Protein AF-A0A6H0XU04-F1 (afdb_monomer)

InterPro domains:
  IPR016939 Small ribosomal subunit protein mS23, fungi [PF13741] (50-106)
  IPR016939 Small ribosomal subunit protein mS23, fungi [PF13741] (108-186)
  IPR016939 Small ribosomal subunit protein mS23, fungi [PTHR37799] (1-185)

Sequence (196 aa):
MGRYNLSAQKVHAHATQLLQRNRLNAAPAWFNVVGNIPSSEVLTRQPMQKSGRSRRASKTFKPLQLQHKEDNLRWEFFNDHPWELARPRVVLENDGRDHEKWDWSHPLCRPRYTRDPQQQQESLAWEAKQATQASRPLNGESVIQRQQWLMQNTGMSQPAAYDKARKELYSARHAQEIELRVARERELHSTVASTA

Solvent-accessible surface area (backbone atoms only — not comparable to full-atom values): 12305 Å² total; per-residue (Å²): 134,85,80,85,81,58,63,83,76,39,45,62,63,52,49,52,53,33,46,76,66,64,75,38,95,66,85,59,92,59,50,67,57,47,69,76,53,67,80,78,93,78,90,75,83,66,71,60,90,63,102,59,94,71,92,51,76,82,58,36,70,46,85,80,84,86,79,60,81,62,55,59,50,48,52,55,52,45,68,78,36,58,68,64,72,73,51,89,76,86,79,81,70,89,84,79,58,62,79,81,62,62,74,55,89,58,73,82,28,82,67,78,90,58,93,49,70,69,58,44,52,53,39,52,52,49,50,57,52,45,66,75,33,75,80,71,66,93,50,71,66,50,32,48,50,31,18,50,41,34,35,72,76,72,65,40,54,71,68,61,21,42,52,51,29,48,52,26,47,51,54,38,50,52,50,53,52,51,50,53,50,51,50,53,54,51,50,55,53,52,52,56,65,73,75,110

pLDDT: mean 88.91, std 8.84, range [48.78, 97.5]

Structure (mmCIF, N/CA/C/O backbone):
data_AF-A0A6H0XU04-F1
#
_entry.id   AF-A0A6H0XU04-F1
#
loop_
_atom_site.group_PDB
_atom_site.id
_atom_site.type_symbol
_atom_site.label_atom_id
_atom_site.label_alt_id
_atom_site.label_comp_id
_atom_site.label_asym_id
_atom_site.label_entity_id
_atom_site.label_seq_id
_atom_site.pdbx_PDB_ins_code
_atom_site.Cartn_x
_atom_site.Cartn_y
_atom_site.Cartn_z
_atom_site.occupancy
_atom_site.B_iso_or_equiv
_atom_site.auth_seq_id
_atom_site.auth_comp_id
_atom_site.auth_asym_id
_atom_site.auth_atom_id
_atom_site.pdbx_PDB_model_num
ATOM 1 N N . MET A 1 1 ? -25.112 19.770 24.716 1.00 48.78 1 MET A N 1
ATOM 2 C CA . MET A 1 1 ? -24.136 18.680 24.942 1.00 48.78 1 MET A CA 1
ATOM 3 C C . MET A 1 1 ? -24.910 17.449 25.397 1.00 48.78 1 MET A C 1
ATOM 5 O O . MET A 1 1 ? -25.419 17.459 26.511 1.00 48.78 1 MET A O 1
ATOM 9 N N . GLY A 1 2 ? -25.111 16.454 24.527 1.00 70.19 2 GLY A N 1
ATOM 10 C CA . GLY A 1 2 ? -25.829 15.226 24.893 1.00 70.19 2 GLY A CA 1
ATOM 11 C C . GLY A 1 2 ? -25.077 14.458 25.983 1.00 70.19 2 GLY A C 1
ATOM 12 O O . GLY A 1 2 ? -23.850 14.391 25.954 1.00 70.19 2 GLY A O 1
ATOM 13 N N . ARG A 1 3 ? -25.796 13.920 26.971 1.00 82.06 3 ARG A N 1
ATOM 14 C CA . ARG A 1 3 ? -25.200 13.076 28.016 1.00 82.06 3 ARG A CA 1
ATOM 15 C C . ARG A 1 3 ? -24.795 11.737 27.392 1.00 82.06 3 ARG A C 1
ATOM 17 O O . ARG A 1 3 ? -25.609 11.121 26.709 1.00 82.06 3 ARG A O 1
ATOM 24 N N . TYR A 1 4 ? -23.565 11.282 27.627 1.00 83.38 4 TYR A N 1
ATOM 25 C CA . TYR A 1 4 ? -23.134 9.951 27.195 1.00 83.38 4 TYR A CA 1
ATOM 26 C C . TYR A 1 4 ? -23.899 8.876 27.979 1.00 83.38 4 TYR A C 1
ATOM 28 O O . TYR A 1 4 ? -23.920 8.898 29.211 1.00 83.38 4 TYR A O 1
ATOM 36 N N . ASN A 1 5 ? -24.532 7.936 27.276 1.00 87.81 5 ASN A N 1
ATOM 37 C CA . ASN A 1 5 ? -25.215 6.808 27.900 1.00 87.81 5 ASN A CA 1
ATOM 38 C C . ASN A 1 5 ? -24.236 5.632 28.065 1.00 87.81 5 ASN A C 1
ATOM 40 O O . ASN A 1 5 ? -23.855 5.003 27.084 1.00 87.81 5 ASN A O 1
ATOM 44 N N . LEU A 1 6 ? -23.846 5.335 29.310 1.00 87.25 6 LEU A N 1
ATOM 45 C CA . LEU A 1 6 ? -22.932 4.235 29.662 1.00 87.25 6 LEU A CA 1
ATOM 46 C C . LEU A 1 6 ? -23.662 2.978 30.168 1.00 87.25 6 LEU A C 1
ATOM 48 O O . LEU A 1 6 ? -23.022 2.067 30.692 1.00 87.25 6 LEU A O 1
ATOM 52 N N . SER A 1 7 ? -24.995 2.920 30.054 1.00 89.88 7 SER A N 1
ATOM 53 C CA . SER A 1 7 ? -25.791 1.778 30.534 1.00 89.88 7 SER A CA 1
ATOM 54 C C . SER A 1 7 ? -25.354 0.459 29.898 1.00 89.88 7 SER A C 1
ATOM 5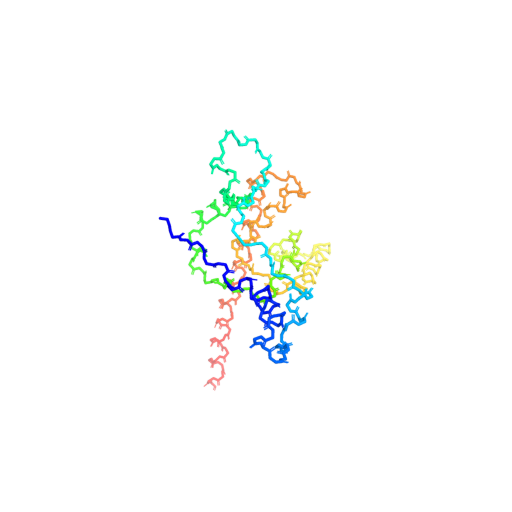6 O O . SER A 1 7 ? -25.196 -0.519 30.620 1.00 89.88 7 SER A O 1
ATOM 58 N N . ALA A 1 8 ? -25.054 0.459 28.595 1.00 89.75 8 ALA A N 1
ATOM 59 C CA . ALA A 1 8 ? -24.599 -0.720 27.857 1.00 89.75 8 ALA A CA 1
ATOM 60 C C . ALA A 1 8 ? -23.256 -1.285 28.363 1.00 89.75 8 ALA A C 1
ATOM 62 O O . ALA A 1 8 ? -23.064 -2.495 28.372 1.00 89.75 8 ALA A O 1
ATOM 63 N N . GLN A 1 9 ? -22.338 -0.438 28.839 1.00 89.75 9 GLN A N 1
ATOM 64 C CA . GLN A 1 9 ? -21.061 -0.894 29.410 1.00 89.75 9 GLN A CA 1
ATOM 65 C C . GLN A 1 9 ? -21.206 -1.363 30.857 1.00 89.75 9 GLN A C 1
ATOM 67 O O . GLN A 1 9 ? -20.510 -2.263 31.314 1.00 89.75 9 GLN A O 1
ATOM 72 N N . LYS A 1 10 ? -22.140 -0.761 31.596 1.00 91.56 10 LYS A N 1
ATOM 73 C CA . LYS A 1 10 ? -22.375 -1.050 33.014 1.00 91.56 10 LYS A CA 1
ATOM 74 C C . LYS A 1 10 ? -23.384 -2.180 33.237 1.00 91.56 10 LYS A C 1
ATOM 76 O O . LYS A 1 10 ? -23.867 -2.339 34.355 1.00 91.56 10 LYS A O 1
ATOM 81 N N . VAL A 1 11 ? -23.689 -2.976 32.211 1.00 93.50 11 VAL A N 1
ATOM 82 C CA . VAL A 1 11 ? -24.658 -4.083 32.273 1.00 93.50 11 VAL A CA 1
ATOM 83 C C . VAL A 1 11 ? -24.287 -5.099 33.354 1.00 93.50 11 VAL A C 1
ATOM 85 O O . VAL A 1 11 ? -25.152 -5.479 34.142 1.00 93.50 11 VAL A O 1
ATOM 88 N N . HIS A 1 12 ? -23.006 -5.469 33.461 1.00 94.81 12 HIS A N 1
ATOM 89 C CA . HIS A 1 12 ? -22.534 -6.357 34.526 1.00 94.81 12 HIS A CA 1
ATOM 90 C C . HIS A 1 12 ? -22.786 -5.747 35.909 1.00 94.81 12 HIS A C 1
ATOM 92 O O . HIS A 1 12 ? -23.469 -6.357 36.721 1.00 94.81 12 HIS A O 1
ATOM 98 N N . ALA A 1 13 ? -22.351 -4.503 36.140 1.00 94.00 13 ALA A N 1
ATOM 99 C CA . ALA A 1 13 ? -22.551 -3.809 37.414 1.00 94.00 13 ALA A CA 1
ATOM 100 C C . ALA A 1 13 ? -24.039 -3.665 37.789 1.00 94.00 13 ALA A C 1
ATOM 102 O O . ALA A 1 13 ? -24.412 -3.854 38.946 1.00 94.00 13 ALA A O 1
ATOM 103 N N . HIS A 1 14 ? -24.903 -3.363 36.816 1.00 95.50 14 HIS A N 1
ATOM 104 C CA . HIS A 1 14 ? -26.345 -3.268 37.028 1.00 95.50 14 HIS A CA 1
ATOM 105 C C . HIS A 1 14 ? -26.965 -4.634 37.361 1.00 95.50 14 HIS A C 1
ATOM 107 O O . HIS A 1 14 ? -27.765 -4.739 38.289 1.00 95.50 14 HIS A O 1
ATOM 113 N N . ALA A 1 15 ? -26.562 -5.702 36.664 1.00 95.00 15 ALA A N 1
ATOM 114 C CA . ALA A 1 15 ? -26.995 -7.062 36.976 1.00 95.00 15 ALA A CA 1
ATOM 115 C C . ALA A 1 15 ? -26.517 -7.512 38.364 1.00 95.00 15 ALA A C 1
ATOM 117 O O . ALA A 1 15 ? -27.303 -8.089 39.113 1.00 95.00 15 ALA A O 1
ATOM 118 N N . THR A 1 16 ? -25.282 -7.175 38.756 1.00 95.81 16 THR A N 1
ATOM 119 C CA . THR A 1 16 ? -24.766 -7.433 40.108 1.00 95.81 16 THR A CA 1
ATOM 120 C C . THR A 1 16 ? -25.651 -6.767 41.162 1.00 95.81 16 THR A C 1
ATOM 122 O O . THR A 1 16 ? -26.028 -7.409 42.138 1.00 95.81 16 THR A O 1
ATOM 125 N N . GLN A 1 17 ? -26.052 -5.508 40.948 1.00 96.75 17 GLN A N 1
ATOM 126 C CA . GLN A 1 17 ? -26.956 -4.795 41.860 1.00 96.75 17 GLN A CA 1
ATOM 127 C C . GLN A 1 17 ? -28.348 -5.438 41.944 1.00 96.75 17 GLN A C 1
ATOM 129 O O . GLN A 1 17 ? -28.942 -5.481 43.022 1.00 96.75 17 GLN A O 1
ATOM 134 N N . LEU A 1 18 ? -28.888 -5.924 40.823 1.00 96.50 18 LEU A N 1
ATOM 135 C CA . LEU A 1 18 ? -30.187 -6.599 40.803 1.00 96.50 18 LEU A CA 1
ATOM 136 C C . LEU A 1 18 ? -30.147 -7.949 41.531 1.00 96.50 18 LEU A C 1
ATOM 138 O O . LEU A 1 18 ? -31.090 -8.258 42.259 1.00 96.50 18 LEU A O 1
ATOM 142 N N . LEU A 1 19 ? -29.063 -8.714 41.381 1.00 95.50 19 LEU A N 1
ATOM 143 C CA . LEU A 1 19 ? -28.852 -9.973 42.101 1.00 95.50 19 LEU A CA 1
ATOM 144 C C . LEU A 1 19 ? -28.675 -9.733 43.605 1.00 95.50 19 LEU A C 1
ATOM 146 O O . LEU A 1 19 ? -29.346 -10.375 44.401 1.00 95.50 19 LEU A O 1
ATOM 150 N N . GLN A 1 20 ? -27.865 -8.745 44.004 1.00 96.06 20 GLN A N 1
ATOM 151 C CA . GLN A 1 20 ? -27.677 -8.376 45.418 1.00 96.06 20 GLN A CA 1
ATOM 152 C C . GLN A 1 20 ? -28.984 -7.968 46.112 1.00 96.06 20 GLN A C 1
ATOM 154 O O . GLN A 1 20 ? -29.168 -8.228 47.297 1.00 96.06 20 GLN A O 1
ATOM 159 N N . ARG A 1 21 ? -29.894 -7.312 45.382 1.00 96.88 21 ARG A N 1
ATOM 160 C CA . ARG A 1 21 ? -31.210 -6.893 45.891 1.00 96.88 21 ARG A CA 1
ATOM 161 C C . ARG A 1 21 ? -32.291 -7.961 45.734 1.00 96.88 21 ARG A C 1
ATOM 163 O O . ARG A 1 21 ? -33.461 -7.643 45.942 1.00 96.88 21 ARG A O 1
ATOM 170 N N . ASN A 1 22 ? -31.932 -9.176 45.315 1.00 93.88 22 ASN A N 1
ATOM 171 C CA . ASN A 1 22 ? -32.865 -10.264 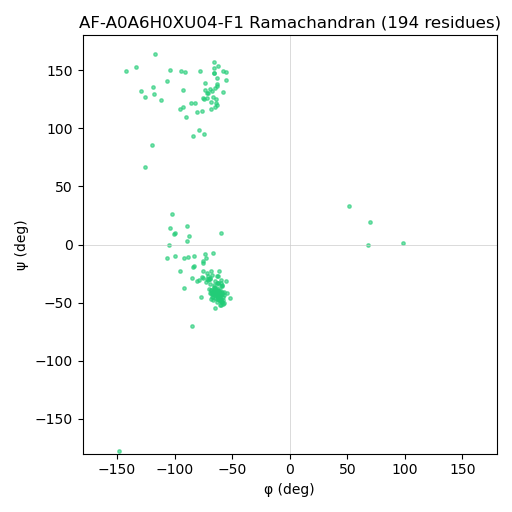45.020 1.00 93.88 22 ASN A CA 1
ATOM 172 C C . ASN A 1 22 ? -34.004 -9.843 44.061 1.00 93.88 22 ASN A C 1
ATOM 174 O O . ASN A 1 22 ? -35.136 -10.301 44.181 1.00 93.88 22 ASN A O 1
ATOM 178 N N . ARG A 1 23 ? -33.726 -8.933 43.111 1.00 95.81 23 ARG A N 1
ATOM 179 C CA . ARG A 1 23 ? -34.655 -8.548 42.025 1.00 95.81 23 ARG A CA 1
ATOM 180 C C . ARG A 1 23 ? -34.581 -9.511 40.839 1.00 95.81 23 ARG A C 1
ATOM 182 O O . ARG A 1 23 ? -35.493 -9.537 40.021 1.00 95.81 23 ARG A O 1
ATOM 189 N N . LEU A 1 24 ? -33.486 -10.264 40.746 1.00 93.06 24 LEU A N 1
ATOM 190 C CA . LEU A 1 24 ? -33.291 -11.370 39.815 1.00 93.06 24 LEU A CA 1
ATOM 191 C C . LEU A 1 24 ? -33.087 -12.652 40.625 1.00 93.06 24 LEU A C 1
ATOM 193 O O . LEU A 1 24 ? -32.247 -12.677 41.520 1.00 93.06 24 LEU A O 1
ATOM 197 N N . ASN A 1 25 ? -33.840 -13.704 40.292 1.00 91.44 25 ASN A N 1
ATOM 198 C CA . ASN A 1 25 ? -33.814 -14.980 41.020 1.00 91.44 25 ASN A CA 1
ATOM 199 C C . ASN A 1 25 ? -32.564 -15.819 40.711 1.00 91.44 25 ASN A C 1
ATOM 201 O O . ASN A 1 25 ? -32.127 -16.609 41.540 1.00 91.44 25 ASN A O 1
ATOM 205 N N . ALA A 1 26 ? -32.001 -15.664 39.512 1.00 93.56 26 ALA A N 1
ATOM 206 C CA . ALA A 1 26 ? -30.815 -16.377 39.060 1.00 93.56 26 ALA A CA 1
ATOM 207 C C . ALA A 1 26 ? -29.935 -15.454 38.214 1.00 93.56 26 ALA A C 1
ATOM 209 O O . ALA A 1 26 ? -30.433 -14.554 37.527 1.00 93.56 26 ALA A O 1
ATOM 210 N 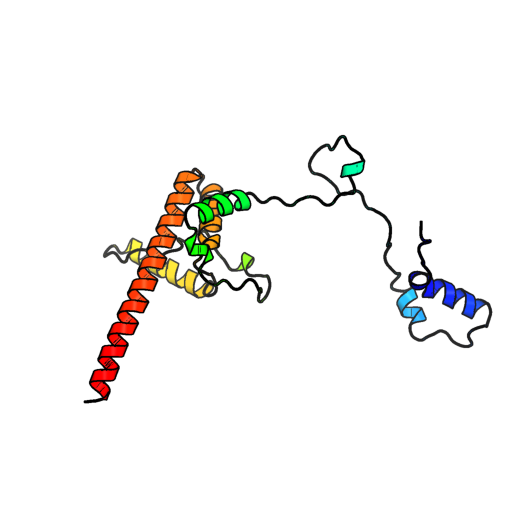N . ALA A 1 27 ? -28.623 -15.683 38.259 1.00 93.69 27 ALA A N 1
ATOM 211 C CA . ALA A 1 27 ? -27.682 -14.959 37.419 1.00 93.69 27 ALA A CA 1
ATOM 212 C C . ALA A 1 27 ? -27.929 -15.289 35.933 1.00 93.69 27 ALA A C 1
ATOM 214 O O . ALA A 1 27 ? -28.083 -16.463 35.586 1.00 93.69 27 ALA A O 1
ATOM 215 N N . PRO A 1 28 ? -27.957 -14.283 35.039 1.00 94.50 28 PRO A N 1
ATOM 216 C CA . PRO A 1 28 ? -28.030 -14.524 33.602 1.00 94.50 28 PRO A CA 1
ATOM 217 C C . PRO A 1 28 ? -26.855 -15.371 33.102 1.00 94.50 28 PRO A C 1
ATOM 219 O O . PRO A 1 28 ? -25.739 -15.240 33.603 1.00 94.50 28 PRO A O 1
ATOM 222 N N . ALA A 1 29 ? -27.071 -16.164 32.049 1.00 95.44 29 ALA A N 1
ATOM 223 C CA . ALA A 1 29 ? -26.043 -17.050 31.487 1.00 95.44 29 ALA A CA 1
ATOM 224 C C . ALA A 1 29 ? -24.737 -16.321 31.097 1.00 95.44 29 ALA A C 1
ATOM 226 O O . ALA A 1 29 ? -23.651 -16.881 31.216 1.00 95.44 29 ALA A O 1
ATOM 227 N N . TRP A 1 30 ? -24.826 -15.054 30.676 1.00 94.56 30 TRP A N 1
ATOM 228 C CA . TRP A 1 30 ? -23.674 -14.231 30.287 1.00 94.56 30 TRP A CA 1
ATOM 229 C C . TRP A 1 30 ? -22.952 -13.552 31.465 1.00 94.56 30 TRP A C 1
ATOM 231 O O . TRP A 1 30 ? -21.879 -12.985 31.263 1.00 94.56 30 TRP A O 1
ATOM 241 N N . PHE A 1 31 ? -23.505 -13.584 32.684 1.00 95.62 31 PHE A N 1
ATOM 242 C CA . PHE A 1 31 ? -23.014 -12.804 33.829 1.00 95.62 31 PHE A CA 1
ATOM 243 C C . PHE A 1 31 ? -21.544 -13.100 34.153 1.00 95.62 31 PHE A C 1
ATOM 245 O O . PHE A 1 31 ? -20.723 -12.186 34.190 1.00 95.62 31 PHE A O 1
ATOM 252 N N . ASN A 1 32 ? -21.197 -14.384 34.279 1.00 95.12 32 ASN A N 1
ATOM 253 C CA . ASN A 1 32 ? -19.830 -14.821 34.573 1.00 95.12 32 ASN A CA 1
ATOM 254 C C . ASN A 1 32 ? -18.854 -14.490 33.429 1.00 95.12 32 ASN A C 1
ATOM 256 O O . ASN A 1 32 ? -17.706 -14.138 33.678 1.00 95.12 32 ASN A O 1
ATOM 260 N N . VAL A 1 33 ? -19.308 -14.559 32.170 1.00 96.12 33 VAL A N 1
ATOM 261 C CA . VAL A 1 33 ? -18.475 -14.266 30.989 1.00 96.12 33 VAL A CA 1
ATOM 262 C C . VAL A 1 33 ? -18.079 -12.790 30.955 1.00 96.12 33 VAL A C 1
ATOM 264 O O . VAL A 1 33 ? -16.903 -12.477 30.795 1.00 96.12 33 VAL A O 1
ATOM 267 N N . VAL A 1 34 ? -19.041 -11.884 31.160 1.00 95.06 34 VAL A N 1
ATOM 268 C CA . VAL A 1 34 ? -18.782 -10.431 31.179 1.00 95.06 34 VAL A CA 1
ATOM 269 C C . VAL A 1 34 ? -17.991 -10.016 32.425 1.00 95.06 34 VAL A C 1
ATOM 271 O O . VAL A 1 34 ? -17.210 -9.071 32.366 1.00 95.06 34 VAL A O 1
ATOM 274 N N . GLY A 1 35 ? -18.148 -10.731 33.543 1.00 93.00 35 GLY A N 1
ATOM 275 C CA . GLY A 1 35 ? -17.309 -10.538 34.728 1.00 93.00 35 GLY A CA 1
ATOM 276 C C . GLY A 1 35 ? -15.839 -10.901 34.485 1.00 93.00 35 GLY A C 1
ATOM 277 O O . GLY A 1 35 ? -14.950 -10.193 34.952 1.00 93.00 35 GLY A O 1
ATOM 278 N N . ASN A 1 36 ? -15.584 -11.960 33.710 1.00 96.06 36 ASN A N 1
ATOM 279 C CA . ASN A 1 36 ? -14.232 -12.416 33.372 1.00 96.06 36 ASN A CA 1
ATOM 280 C C . ASN A 1 36 ? -13.571 -11.588 32.257 1.00 96.06 36 ASN A C 1
ATOM 282 O O . ASN A 1 36 ? -12.349 -11.461 32.232 1.00 96.06 36 ASN A O 1
ATOM 286 N N . ILE A 1 37 ? -14.362 -11.034 31.332 1.00 94.81 37 ILE A N 1
ATOM 287 C CA . ILE A 1 37 ? -13.888 -10.215 30.209 1.00 94.81 37 ILE A CA 1
ATOM 288 C C . ILE A 1 37 ? -14.528 -8.823 30.327 1.00 94.81 37 ILE A C 1
ATOM 290 O O . ILE A 1 37 ? -15.584 -8.576 29.733 1.00 94.81 37 ILE A O 1
ATOM 294 N N . PRO A 1 38 ? -13.930 -7.901 31.106 1.00 90.25 38 PRO A N 1
ATOM 295 C CA . PRO A 1 38 ? -14.488 -6.568 31.277 1.00 90.25 38 PRO A CA 1
ATOM 296 C C . PRO A 1 38 ? -14.459 -5.784 29.957 1.00 90.25 38 PRO A C 1
ATOM 298 O O . PRO A 1 38 ? -13.551 -5.932 29.138 1.00 90.25 38 PRO A O 1
ATOM 301 N N . SER A 1 39 ? -15.445 -4.907 29.754 1.00 87.81 39 SER A N 1
ATOM 302 C CA . SER A 1 39 ? -15.481 -4.017 28.588 1.00 87.81 39 SER A CA 1
ATOM 303 C C . SER A 1 39 ? -14.288 -3.054 28.581 1.00 87.81 39 SER A C 1
ATOM 305 O O . SER A 1 39 ? -13.921 -2.527 29.632 1.00 87.81 39 SER A O 1
ATOM 307 N N . SER A 1 40 ? -13.744 -2.748 27.402 1.00 88.81 40 SER A N 1
ATOM 308 C CA . SER A 1 40 ? -12.672 -1.758 27.243 1.00 88.81 40 SER A CA 1
ATOM 309 C C . SER A 1 40 ? -13.125 -0.333 27.585 1.00 88.81 40 SER A C 1
ATOM 311 O O . SER A 1 40 ? -14.306 0.009 27.475 1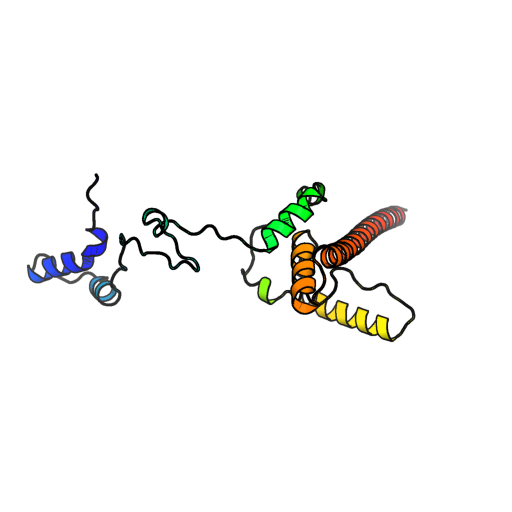.00 88.81 40 SER A O 1
ATOM 313 N N . GLU A 1 41 ? -12.171 0.533 27.933 1.00 84.31 41 GLU A N 1
ATOM 314 C CA . GLU A 1 41 ? -12.422 1.965 28.096 1.00 84.31 41 GLU A CA 1
ATOM 315 C C . GLU A 1 41 ? -12.826 2.581 26.745 1.00 84.31 41 GLU A C 1
ATOM 317 O O . GLU A 1 41 ? -12.104 2.497 25.754 1.00 84.31 41 GLU A O 1
ATOM 322 N N . VAL A 1 42 ? -14.010 3.188 26.691 1.00 76.94 42 VAL A N 1
ATOM 323 C CA . VAL A 1 42 ? -14.519 3.915 25.522 1.00 76.94 42 VAL A CA 1
ATOM 324 C C . VAL A 1 42 ? -14.724 5.345 26.001 1.00 76.94 42 VAL A C 1
ATOM 326 O O . VAL A 1 42 ? -15.274 5.531 27.081 1.00 76.94 42 VAL A O 1
ATOM 329 N N . LEU A 1 43 ? -14.314 6.341 25.209 1.00 81.12 43 LEU A N 1
ATOM 330 C CA . LEU A 1 43 ? -14.437 7.798 25.448 1.00 81.12 43 LEU A CA 1
ATOM 331 C C . LEU A 1 43 ? -13.209 8.530 26.016 1.00 81.12 43 LEU A C 1
ATOM 333 O O . LEU A 1 43 ? -13.260 9.756 26.142 1.00 81.12 43 LEU A O 1
ATOM 337 N N . THR A 1 44 ? -12.082 7.863 26.259 1.00 84.88 44 THR A N 1
ATOM 338 C CA . THR A 1 44 ? -10.816 8.572 26.492 1.00 84.88 44 THR A CA 1
ATOM 339 C C . THR A 1 44 ? -10.130 8.887 25.167 1.00 84.88 44 THR A C 1
ATOM 341 O O . THR A 1 44 ? -9.839 8.015 24.349 1.00 84.88 44 THR A O 1
ATOM 344 N N . ARG A 1 45 ? -9.875 10.175 24.913 1.00 84.44 45 ARG A N 1
ATOM 345 C CA . ARG A 1 45 ? -9.037 10.592 23.783 1.00 84.44 45 ARG A CA 1
ATOM 346 C C . ARG A 1 45 ? -7.587 10.388 24.187 1.00 84.44 45 ARG A C 1
ATOM 348 O O . ARG A 1 45 ? -7.027 11.224 24.888 1.00 84.44 45 ARG A O 1
ATOM 355 N N . GLN A 1 46 ? -6.997 9.282 23.759 1.00 83.94 46 GLN A N 1
ATOM 356 C CA . GLN A 1 46 ? -5.591 9.016 24.030 1.00 83.94 46 GLN A CA 1
ATOM 357 C C . GLN A 1 46 ? -4.710 9.990 23.224 1.00 83.94 46 GLN A C 1
ATOM 359 O O . GLN A 1 46 ? -4.978 10.223 22.039 1.00 83.94 46 GLN A O 1
ATOM 364 N N . PRO A 1 47 ? -3.684 10.608 23.835 1.00 81.62 47 PRO A N 1
ATOM 365 C CA . PRO A 1 47 ? -2.743 11.443 23.103 1.00 81.62 47 PRO A CA 1
ATOM 366 C C . PRO A 1 47 ? -1.897 10.557 22.179 1.00 81.62 47 PRO A C 1
ATOM 368 O O . PRO A 1 47 ? -1.221 9.642 22.641 1.00 81.62 47 PRO A O 1
ATOM 371 N N . MET A 1 48 ? -1.907 10.820 20.869 1.00 75.06 48 MET A N 1
ATOM 372 C CA . MET A 1 48 ? -1.048 10.068 19.950 1.00 75.06 48 MET A CA 1
ATOM 373 C C . MET A 1 48 ? 0.412 10.479 20.145 1.00 75.06 48 MET A C 1
ATOM 375 O O . MET A 1 48 ? 0.740 11.671 20.111 1.00 75.06 48 MET A O 1
ATOM 379 N N . GLN A 1 49 ? 1.297 9.492 20.303 1.00 70.31 49 GLN A N 1
ATOM 380 C CA . GLN A 1 49 ? 2.735 9.729 20.280 1.00 70.31 49 GLN A CA 1
ATOM 381 C C . GLN A 1 49 ? 3.136 10.229 18.889 1.00 70.31 49 GLN A C 1
ATOM 383 O O . GLN A 1 49 ? 2.826 9.617 17.869 1.00 70.31 49 GLN A O 1
ATOM 388 N N . LYS A 1 50 ? 3.800 11.384 18.846 1.00 68.44 50 LYS A N 1
ATOM 389 C CA . LYS A 1 50 ? 4.367 11.951 17.621 1.00 68.44 50 LYS A CA 1
ATOM 390 C C . LYS A 1 50 ? 5.873 11.796 17.678 1.00 68.44 50 LYS A C 1
ATOM 392 O O . LYS A 1 50 ? 6.468 12.085 18.710 1.00 68.44 50 LYS A O 1
ATOM 397 N N . SER A 1 51 ? 6.490 11.477 16.546 1.00 67.75 51 SER A N 1
ATOM 398 C CA . SER A 1 51 ? 7.948 11.528 16.387 1.00 67.75 51 SER A CA 1
ATOM 399 C C . SER A 1 51 ? 8.519 12.958 16.452 1.00 67.75 51 SER A C 1
ATOM 401 O O . SER A 1 51 ? 9.731 13.130 16.493 1.00 67.75 51 SER A O 1
ATOM 403 N N . GLY A 1 52 ? 7.669 13.997 16.490 1.00 67.50 52 GLY A N 1
ATOM 404 C CA . GLY A 1 52 ? 8.075 15.405 16.512 1.00 67.50 52 GLY A CA 1
ATOM 405 C C . GLY A 1 52 ? 7.341 16.263 17.550 1.00 67.50 52 GLY A C 1
ATOM 406 O O . GLY A 1 52 ? 6.190 16.015 17.919 1.00 67.50 52 GLY A O 1
ATOM 407 N N . ARG A 1 53 ? 8.008 17.333 18.002 1.00 61.84 53 ARG A N 1
ATOM 408 C CA . ARG A 1 53 ? 7.529 18.246 19.055 1.00 61.84 53 ARG A CA 1
ATOM 409 C C . ARG A 1 53 ? 6.417 19.169 18.523 1.00 61.84 53 ARG A C 1
ATOM 411 O O . ARG A 1 53 ? 6.675 20.219 17.940 1.00 61.84 53 ARG A O 1
ATOM 418 N N . SER A 1 54 ? 5.153 18.792 18.721 1.00 65.00 54 SER A N 1
ATOM 419 C CA . SER A 1 54 ?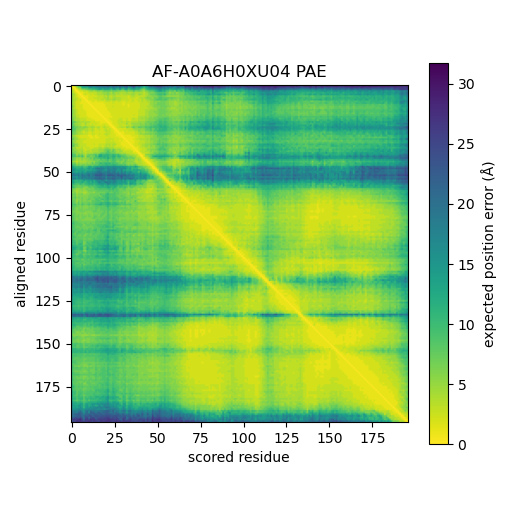 3.998 19.643 18.389 1.00 65.00 54 SER A CA 1
ATOM 420 C C . SER A 1 54 ? 3.762 20.682 19.488 1.00 65.00 54 SER A C 1
ATOM 422 O O . SER A 1 54 ? 3.345 20.332 20.584 1.00 65.00 54 SER A O 1
ATOM 424 N N . ARG A 1 55 ? 3.952 21.973 19.187 1.00 69.25 55 ARG A N 1
ATOM 425 C CA . ARG A 1 55 ? 3.717 23.073 20.148 1.00 69.25 55 ARG A CA 1
ATOM 426 C C . ARG A 1 55 ? 2.233 23.381 20.425 1.00 69.25 55 ARG A C 1
ATOM 428 O O . ARG A 1 55 ? 1.942 24.190 21.294 1.00 69.25 55 ARG A O 1
ATOM 435 N N . ARG A 1 56 ? 1.282 22.782 19.690 1.00 76.12 56 ARG A N 1
ATOM 436 C CA . ARG A 1 56 ? -0.168 23.034 19.849 1.00 76.12 56 ARG A CA 1
ATOM 437 C C . ARG A 1 56 ? -0.898 21.813 20.410 1.00 76.12 56 ARG A C 1
ATOM 439 O O . ARG A 1 56 ? -0.886 20.761 19.769 1.00 76.12 56 ARG A O 1
ATOM 446 N N . ALA A 1 57 ? -1.604 21.998 21.529 1.00 75.19 57 ALA A N 1
ATOM 447 C CA . ALA A 1 57 ? -2.383 20.958 22.212 1.00 75.19 57 ALA A CA 1
ATOM 448 C C . ALA A 1 57 ? -3.539 20.398 21.361 1.00 75.19 57 ALA A C 1
ATOM 450 O O . ALA A 1 57 ? -3.818 19.202 21.397 1.00 75.19 57 ALA A O 1
ATOM 451 N N . SER A 1 58 ? -4.156 21.227 20.510 1.00 79.81 58 SER A N 1
ATOM 452 C CA . SER A 1 58 ? -5.237 20.797 19.607 1.00 79.81 58 SER A CA 1
ATOM 453 C C . SER A 1 58 ? -4.807 19.726 18.602 1.00 79.81 58 SER A C 1
ATOM 455 O O . SER A 1 58 ? -5.635 18.968 18.105 1.00 79.81 58 SER A O 1
ATOM 457 N N . LYS A 1 59 ? -3.505 19.629 18.308 1.00 79.31 59 LYS A N 1
ATOM 458 C CA . LYS A 1 59 ? -2.971 18.625 17.389 1.00 79.31 59 LYS A CA 1
ATOM 459 C C . LYS A 1 59 ? -2.615 17.310 18.089 1.00 79.31 59 LYS A C 1
ATOM 461 O O . LYS A 1 59 ? -2.327 16.359 17.374 1.00 79.31 59 LYS A O 1
ATOM 466 N N . THR A 1 60 ? -2.590 17.232 19.421 1.00 83.94 60 THR A N 1
ATOM 467 C CA . THR A 1 60 ? -2.187 16.020 20.169 1.00 83.94 60 THR A CA 1
ATOM 468 C C . THR A 1 60 ? -3.206 14.886 20.037 1.00 83.94 60 THR A C 1
ATOM 470 O O . THR A 1 60 ? -2.828 13.724 19.954 1.00 83.94 60 THR A O 1
ATOM 473 N N . PHE A 1 61 ? -4.490 15.233 19.940 1.00 84.44 61 PHE A N 1
ATOM 474 C CA . PHE A 1 61 ? -5.601 14.281 19.814 1.00 84.44 61 PHE A CA 1
ATOM 475 C C . PHE A 1 61 ? -6.112 14.123 18.373 1.00 84.44 61 PHE A C 1
ATOM 477 O O . PHE A 1 61 ? -7.171 13.538 18.157 1.00 84.44 61 PHE A O 1
ATOM 484 N N . LYS A 1 62 ? -5.412 14.697 17.383 1.00 85.88 62 LYS A N 1
ATOM 485 C CA . LYS A 1 62 ? -5.768 14.572 15.962 1.00 85.88 62 LYS A CA 1
ATOM 486 C C . LYS A 1 62 ? -5.013 13.375 15.362 1.00 85.88 62 LYS A C 1
ATOM 488 O O . LYS A 1 62 ? -3.796 13.329 15.562 1.00 85.88 62 LYS A O 1
ATOM 493 N N . PRO A 1 63 ? -5.674 12.479 14.599 1.00 85.94 63 PRO A N 1
ATOM 494 C CA . PRO A 1 63 ? -4.988 11.397 13.898 1.00 85.94 63 PRO A CA 1
ATOM 495 C C . PRO A 1 63 ? -3.885 11.937 12.983 1.00 85.94 63 PRO A C 1
ATOM 497 O O . PRO A 1 63 ? -4.037 13.002 12.370 1.00 85.94 63 PRO A O 1
ATOM 500 N N . LEU A 1 64 ? -2.757 11.224 12.924 1.00 84.25 64 LEU A N 1
ATOM 501 C CA . LEU A 1 64 ? -1.643 11.582 12.050 1.00 84.25 64 LEU A CA 1
ATOM 502 C C . LEU A 1 64 ? -2.004 11.265 10.598 1.00 84.25 64 LEU A C 1
ATOM 504 O O . LEU A 1 64 ? -2.584 10.226 10.303 1.00 84.25 64 LEU A O 1
ATOM 508 N N . GLN A 1 65 ? -1.630 12.169 9.696 1.00 87.88 65 GLN A N 1
ATOM 509 C CA . GLN A 1 65 ? -1.636 11.879 8.268 1.00 87.88 65 GLN A CA 1
ATOM 510 C C . GLN A 1 65 ? -0.412 11.010 7.977 1.00 87.88 65 GLN A C 1
ATOM 512 O O . GLN A 1 65 ? 0.715 11.460 8.191 1.00 87.88 65 GLN A O 1
ATOM 517 N N . LEU A 1 66 ? -0.642 9.764 7.565 1.00 89.62 66 LEU A N 1
ATOM 518 C CA . LEU A 1 66 ? 0.418 8.861 7.127 1.00 89.62 66 LEU A CA 1
ATOM 519 C C . LEU A 1 66 ? 0.915 9.341 5.761 1.00 89.62 66 LEU A C 1
ATOM 521 O O . LEU A 1 66 ? 0.111 9.566 4.861 1.00 89.62 66 LEU A O 1
ATOM 525 N N . GLN A 1 67 ? 2.222 9.554 5.649 1.00 92.12 67 GLN A N 1
ATOM 526 C CA . GLN A 1 67 ? 2.893 9.919 4.406 1.00 92.12 67 GLN A CA 1
ATOM 527 C C . GLN A 1 67 ? 4.010 8.917 4.169 1.00 92.12 67 GLN A C 1
ATOM 529 O O . GLN A 1 67 ? 4.845 8.694 5.052 1.00 92.12 67 GLN A O 1
ATOM 534 N N . HIS A 1 68 ? 4.013 8.329 2.984 1.00 93.56 68 HIS A N 1
ATOM 535 C CA . HIS A 1 68 ? 5.005 7.359 2.560 1.00 93.56 68 HIS A CA 1
ATOM 536 C C . HIS A 1 68 ? 5.982 8.018 1.582 1.00 93.56 68 HIS A C 1
ATOM 538 O O . HIS A 1 68 ? 5.637 8.961 0.869 1.00 93.56 68 HIS A O 1
ATOM 544 N N . LYS A 1 69 ? 7.235 7.551 1.550 1.00 91.69 69 LYS A N 1
ATOM 545 C CA . LYS A 1 69 ? 8.238 8.082 0.602 1.00 91.69 69 LYS A CA 1
ATOM 546 C C . LYS A 1 69 ? 7.837 7.764 -0.843 1.00 91.69 69 LYS A C 1
ATOM 548 O O . LYS A 1 69 ? 8.099 8.532 -1.761 1.00 91.69 69 LYS A O 1
ATOM 553 N N . GLU A 1 70 ? 7.158 6.640 -0.995 1.00 95.62 70 GLU A N 1
ATOM 554 C CA . GLU A 1 70 ? 6.579 6.069 -2.195 1.00 95.62 70 GLU A CA 1
ATOM 555 C C . GLU A 1 70 ? 5.484 6.954 -2.796 1.00 95.62 70 GLU A C 1
ATOM 557 O O . GLU A 1 70 ? 5.289 6.922 -4.006 1.00 95.62 70 GLU A O 1
ATOM 562 N N . ASP A 1 71 ? 4.792 7.770 -1.991 1.00 96.38 71 ASP A N 1
ATOM 563 C CA . ASP A 1 71 ? 3.683 8.603 -2.473 1.00 96.38 71 ASP A CA 1
ATOM 564 C C . ASP A 1 71 ? 4.160 9.669 -3.466 1.00 96.38 71 ASP A C 1
ATOM 566 O O . ASP A 1 71 ? 3.505 9.910 -4.480 1.00 96.38 71 ASP A O 1
ATOM 570 N N . ASN A 1 72 ? 5.343 10.246 -3.232 1.00 95.62 72 ASN A N 1
ATOM 571 C CA . ASN A 1 72 ? 5.957 11.177 -4.179 1.00 95.62 72 ASN A CA 1
ATOM 572 C C . ASN A 1 72 ? 6.359 10.462 -5.479 1.00 95.62 72 ASN A C 1
ATOM 574 O O . ASN A 1 72 ? 6.108 10.978 -6.563 1.00 95.62 72 ASN A O 1
ATOM 578 N N . LEU A 1 73 ? 6.916 9.249 -5.377 1.00 95.88 73 LEU A N 1
ATOM 579 C CA . LEU A 1 73 ? 7.308 8.449 -6.544 1.00 95.88 73 LEU A CA 1
ATOM 580 C C . LEU A 1 73 ? 6.091 8.027 -7.379 1.00 95.88 73 LEU A C 1
ATOM 582 O O . LEU A 1 73 ? 6.146 8.038 -8.607 1.00 95.88 73 LEU A O 1
ATOM 586 N N . ARG A 1 74 ? 4.968 7.701 -6.724 1.00 96.38 74 ARG A N 1
ATOM 587 C CA . ARG A 1 74 ? 3.680 7.454 -7.389 1.00 96.38 74 ARG A CA 1
ATOM 588 C C . ARG A 1 74 ? 3.226 8.668 -8.172 1.00 96.38 74 ARG A C 1
ATOM 590 O O . ARG A 1 74 ? 2.849 8.530 -9.332 1.00 96.38 74 ARG A O 1
ATOM 597 N N . TRP A 1 75 ? 3.255 9.837 -7.536 1.00 95.75 75 TRP A N 1
ATOM 598 C CA . TRP A 1 75 ? 2.828 11.078 -8.168 1.00 95.75 75 TRP A CA 1
ATOM 599 C C . TRP A 1 75 ? 3.658 11.377 -9.421 1.00 95.75 75 TRP A C 1
ATOM 601 O O . TRP A 1 75 ? 3.086 11.596 -10.485 1.00 95.75 75 TRP A O 1
ATOM 611 N N . GLU A 1 76 ? 4.987 11.292 -9.326 1.00 95.75 76 GLU A N 1
ATOM 612 C CA . GLU A 1 76 ? 5.891 11.457 -10.472 1.00 95.75 76 GLU A CA 1
ATOM 613 C C . GLU A 1 76 ? 5.583 10.443 -11.590 1.00 95.75 76 GLU A C 1
ATOM 615 O O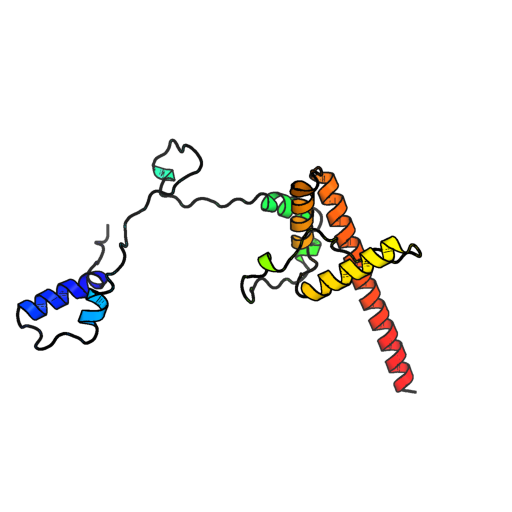 . GLU A 1 76 ? 5.340 10.833 -12.732 1.00 95.75 76 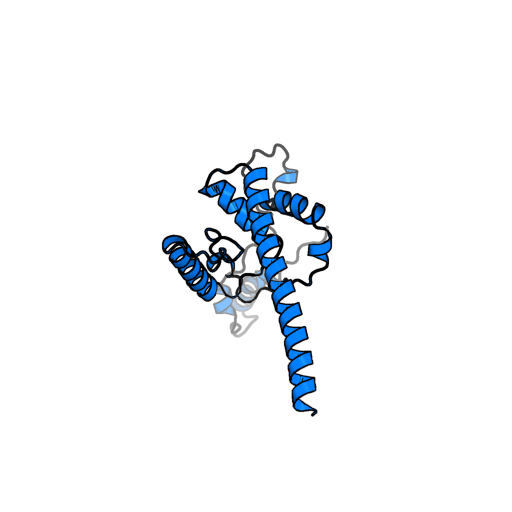GLU A O 1
ATOM 620 N N . PHE A 1 77 ? 5.500 9.148 -11.262 1.00 96.62 77 PHE A N 1
ATOM 621 C CA . PHE A 1 77 ? 5.289 8.094 -12.258 1.00 96.62 77 PHE A CA 1
ATOM 622 C C . PHE A 1 77 ? 3.954 8.226 -13.005 1.00 96.62 77 PHE A C 1
ATOM 624 O O . PHE A 1 77 ? 3.927 8.111 -14.232 1.00 96.62 77 PHE A O 1
ATOM 631 N N . PHE A 1 78 ? 2.843 8.447 -12.295 1.00 96.44 78 PHE A N 1
ATOM 632 C CA . PHE A 1 78 ? 1.515 8.500 -12.919 1.00 96.44 78 PHE A CA 1
ATOM 633 C C . PHE A 1 78 ? 1.257 9.804 -13.681 1.00 96.44 78 PHE A C 1
ATOM 635 O O . PHE A 1 78 ? 0.453 9.797 -14.612 1.00 96.44 78 PHE A O 1
ATOM 642 N N . ASN A 1 79 ? 1.961 10.891 -13.351 1.00 96.69 79 ASN A N 1
ATOM 643 C CA . ASN A 1 79 ? 1.936 12.111 -14.158 1.00 96.69 79 ASN A CA 1
ATOM 644 C C . ASN A 1 79 ? 2.645 11.921 -15.501 1.00 96.69 79 ASN A C 1
ATOM 646 O O . ASN A 1 79 ? 2.130 12.359 -16.528 1.00 96.69 79 ASN A O 1
ATOM 650 N N . ASP A 1 80 ? 3.787 11.230 -15.503 1.00 96.88 80 ASP A N 1
ATOM 651 C CA . ASP A 1 80 ? 4.509 10.893 -16.734 1.00 96.88 80 ASP A CA 1
ATOM 652 C C . ASP A 1 80 ? 3.741 9.862 -17.588 1.00 96.88 80 ASP A C 1
ATOM 654 O O . ASP A 1 80 ? 3.853 9.854 -18.816 1.00 96.88 80 ASP A O 1
ATOM 658 N N . HIS A 1 81 ? 2.953 8.987 -16.948 1.00 96.12 81 HIS A N 1
ATOM 659 C CA . HIS A 1 81 ? 2.250 7.863 -17.582 1.00 96.12 81 HIS A CA 1
ATOM 660 C C . HIS A 1 81 ? 0.742 7.876 -17.293 1.00 96.12 81 HIS A C 1
ATOM 662 O O . HIS A 1 81 ? 0.221 6.940 -16.672 1.00 96.12 81 HIS A O 1
ATOM 668 N N . PRO A 1 82 ? -0.007 8.873 -17.795 1.00 96.38 82 PRO A N 1
ATOM 669 C CA . PRO A 1 82 ? -1.435 8.990 -17.503 1.00 96.38 82 PRO A CA 1
ATOM 670 C C . PRO A 1 82 ? -2.232 7.760 -17.966 1.00 96.38 82 PRO A C 1
ATOM 672 O O . PRO A 1 82 ? -3.202 7.364 -17.325 1.00 96.38 82 PRO A O 1
ATOM 675 N N . TRP A 1 83 ? -1.797 7.092 -19.040 1.00 94.44 83 TRP A N 1
ATOM 676 C CA . TRP A 1 83 ? -2.468 5.905 -19.578 1.00 94.44 83 TRP A CA 1
ATOM 677 C C . TRP A 1 83 ? -2.259 4.624 -18.761 1.00 94.44 83 TRP A C 1
ATOM 679 O O . TRP A 1 83 ? -3.021 3.675 -18.937 1.00 94.44 83 TRP A O 1
ATOM 689 N N . GLU A 1 84 ? -1.304 4.574 -17.823 1.00 93.56 84 GLU A N 1
ATOM 690 C CA . GLU A 1 84 ? -1.241 3.445 -16.881 1.00 93.56 84 GLU A CA 1
ATOM 691 C C . GLU A 1 84 ? -2.438 3.458 -15.913 1.00 93.56 84 GLU A C 1
ATOM 693 O O . GLU A 1 84 ? -2.832 2.393 -15.443 1.00 93.56 84 GLU A O 1
ATOM 698 N N . LEU A 1 85 ? -3.083 4.615 -15.686 1.00 93.56 85 LEU A N 1
ATOM 699 C CA . LEU A 1 85 ? -4.333 4.711 -14.915 1.00 93.56 85 LEU A CA 1
ATOM 700 C C . LEU A 1 85 ? -5.544 4.143 -15.667 1.00 93.56 85 LEU A C 1
ATOM 702 O O . LEU A 1 85 ? -6.514 3.728 -15.038 1.00 93.56 85 LEU A O 1
ATOM 706 N N . ALA A 1 86 ? -5.496 4.104 -17.002 1.00 95.06 86 ALA A N 1
ATOM 707 C CA . ALA A 1 86 ? -6.560 3.510 -17.810 1.00 95.06 86 ALA A CA 1
ATOM 708 C C . ALA A 1 86 ? -6.538 1.971 -17.767 1.00 95.06 86 ALA A C 1
ATOM 710 O O . ALA A 1 86 ? -7.518 1.327 -18.144 1.00 95.06 86 ALA A O 1
ATOM 711 N N . ARG A 1 87 ? -5.433 1.361 -17.311 1.00 91.62 87 ARG A N 1
ATOM 712 C CA . ARG A 1 87 ? -5.335 -0.094 -17.170 1.00 91.62 87 ARG A CA 1
ATOM 713 C C . ARG A 1 87 ? -6.124 -0.551 -15.934 1.00 91.62 87 ARG A C 1
ATOM 715 O O . ARG A 1 87 ? -5.854 -0.062 -14.836 1.00 91.62 87 ARG A O 1
ATOM 722 N N . PRO A 1 88 ? -7.057 -1.511 -16.068 1.00 94.50 88 PRO A N 1
ATOM 723 C CA . PRO A 1 88 ? -7.854 -1.970 -14.939 1.00 94.50 88 PRO A CA 1
ATOM 724 C C . PRO A 1 88 ? -6.965 -2.614 -13.868 1.00 94.50 88 PRO A C 1
ATOM 726 O O . PRO A 1 88 ? -6.075 -3.412 -14.172 1.00 94.50 88 PRO A O 1
ATOM 729 N N . ARG A 1 89 ? -7.224 -2.275 -12.601 1.00 90.00 89 ARG A N 1
ATOM 730 C CA . ARG A 1 89 ? -6.497 -2.788 -11.436 1.00 90.00 89 ARG A CA 1
ATOM 731 C C . ARG A 1 89 ? -7.472 -3.317 -10.389 1.00 90.00 89 ARG A C 1
ATOM 733 O O . ARG A 1 89 ? -8.403 -2.620 -9.996 1.00 90.00 89 ARG A O 1
ATOM 740 N N . VAL A 1 90 ? -7.196 -4.516 -9.882 1.00 90.31 90 VAL A N 1
ATOM 741 C CA . VAL A 1 90 ? -7.891 -5.080 -8.719 1.00 90.31 90 VAL A CA 1
ATOM 742 C C . VAL A 1 90 ? -7.253 -4.520 -7.448 1.00 90.31 90 VAL A C 1
ATOM 744 O O . VAL A 1 90 ? -6.045 -4.638 -7.251 1.00 90.31 90 VAL A O 1
ATOM 747 N N . VAL A 1 91 ? -8.059 -3.854 -6.620 1.00 89.75 91 VAL A N 1
ATOM 748 C CA . VAL A 1 91 ? -7.638 -3.304 -5.314 1.00 89.75 91 VAL A CA 1
ATOM 749 C C . VAL A 1 91 ? -7.960 -4.268 -4.174 1.00 89.75 91 VAL A C 1
ATOM 751 O O . VAL A 1 91 ? -7.329 -4.202 -3.127 1.00 89.75 91 VAL A O 1
ATOM 754 N N . LEU A 1 92 ? -8.924 -5.168 -4.380 1.00 93.06 92 LEU A N 1
ATOM 755 C CA . LEU A 1 92 ? -9.279 -6.183 -3.400 1.00 93.06 92 LEU A CA 1
ATOM 756 C C . LEU A 1 92 ? -8.088 -7.121 -3.174 1.00 93.06 92 LEU A C 1
ATOM 758 O O . LEU A 1 92 ? -7.611 -7.760 -4.111 1.00 93.06 92 LEU A O 1
ATOM 762 N N . GLU A 1 93 ? -7.614 -7.175 -1.936 1.00 89.56 93 GLU A N 1
ATOM 763 C CA . GLU A 1 93 ? -6.551 -8.083 -1.518 1.00 89.56 93 GLU A CA 1
ATOM 764 C C . GLU A 1 93 ? -7.104 -9.499 -1.314 1.00 89.56 93 GLU A C 1
ATOM 766 O O . GLU A 1 93 ? -8.258 -9.669 -0.920 1.00 89.56 93 GLU A O 1
ATOM 771 N N . ASN A 1 94 ? -6.266 -10.511 -1.552 1.00 88.12 94 ASN A N 1
ATOM 772 C CA . ASN A 1 94 ? -6.622 -11.907 -1.285 1.00 88.12 94 ASN A CA 1
ATOM 773 C C . ASN A 1 94 ? -6.350 -12.267 0.188 1.00 88.12 94 ASN A C 1
ATOM 775 O O . ASN A 1 94 ? -7.279 -12.422 0.973 1.00 88.12 94 ASN A O 1
ATOM 779 N N . ASP A 1 95 ? -5.066 -12.352 0.569 1.00 91.44 95 ASP A N 1
ATOM 780 C CA . ASP A 1 95 ? -4.621 -12.753 1.918 1.00 91.44 95 ASP A CA 1
ATOM 781 C C . ASP A 1 95 ? -4.075 -11.584 2.763 1.00 91.44 95 ASP A C 1
ATOM 783 O O . ASP A 1 95 ? -3.731 -11.779 3.928 1.00 91.44 95 ASP A O 1
ATOM 787 N N . GLY A 1 96 ? -3.841 -10.413 2.154 1.00 89.44 96 GLY A N 1
ATOM 788 C CA . GLY A 1 96 ? -3.124 -9.273 2.758 1.00 89.44 96 GLY A CA 1
ATOM 789 C C . GLY A 1 96 ? -1.620 -9.487 3.011 1.00 89.44 96 GLY A C 1
ATOM 790 O O . GLY A 1 96 ? -0.915 -8.590 3.474 1.00 89.44 96 GLY A O 1
ATOM 791 N N . ARG A 1 97 ? -1.084 -10.670 2.678 1.00 89.31 97 ARG A N 1
ATOM 792 C CA . ARG A 1 97 ? 0.328 -11.061 2.881 1.00 89.31 97 ARG A CA 1
ATOM 793 C C . ARG A 1 97 ? 1.171 -11.000 1.606 1.00 89.31 97 ARG A C 1
ATOM 795 O O . ARG A 1 97 ? 2.153 -11.721 1.457 1.00 89.31 97 ARG A O 1
ATOM 802 N N . ASP A 1 98 ? 0.788 -10.157 0.656 1.00 86.31 98 ASP A N 1
ATOM 803 C CA . ASP A 1 98 ? 1.475 -10.082 -0.640 1.00 86.31 98 ASP A CA 1
ATOM 804 C C . ASP A 1 98 ? 2.873 -9.460 -0.524 1.00 86.31 98 ASP A C 1
ATOM 806 O O . ASP A 1 98 ? 3.798 -9.859 -1.232 1.00 86.31 98 ASP A O 1
ATOM 810 N N . HIS A 1 99 ? 3.059 -8.556 0.440 1.00 84.94 99 HIS A N 1
ATOM 811 C CA . HIS A 1 99 ? 4.344 -7.913 0.714 1.00 84.94 99 HIS A CA 1
ATOM 812 C C . HIS A 1 99 ? 5.446 -8.897 1.144 1.00 84.94 99 HIS A C 1
ATOM 814 O O . HIS A 1 99 ? 6.618 -8.631 0.903 1.00 84.94 99 HIS A O 1
ATOM 820 N N . GLU A 1 100 ? 5.089 -10.038 1.743 1.00 87.75 100 GLU A N 1
ATOM 821 C CA . GLU A 1 100 ? 6.043 -11.076 2.163 1.00 87.75 100 GLU A CA 1
ATOM 822 C C . GLU A 1 100 ? 6.556 -11.901 0.973 1.00 87.75 100 GLU A C 1
ATOM 824 O O . GLU A 1 100 ? 7.660 -12.442 1.006 1.00 87.75 100 GLU A O 1
ATOM 829 N N . LYS A 1 101 ? 5.749 -12.012 -0.089 1.00 86.75 101 LYS A N 1
ATOM 830 C CA . LYS A 1 101 ? 6.006 -12.905 -1.228 1.00 86.75 101 LYS A CA 1
ATOM 831 C C . LYS A 1 101 ? 6.924 -12.262 -2.271 1.00 86.75 101 LYS A C 1
ATOM 833 O O . LYS A 1 101 ? 7.620 -12.968 -3.001 1.00 86.75 101 LYS A O 1
ATOM 838 N N . TRP A 1 102 ? 6.903 -10.935 -2.394 1.00 89.00 102 TRP A N 1
ATOM 839 C CA . TRP A 1 102 ? 7.543 -10.228 -3.505 1.00 89.00 102 TRP A CA 1
ATOM 840 C C . TRP A 1 102 ? 8.979 -9.796 -3.195 1.00 89.00 102 TRP A C 1
ATOM 842 O O . TRP A 1 102 ? 9.232 -8.963 -2.331 1.00 89.00 102 TRP A O 1
ATOM 852 N N . ASP A 1 103 ? 9.922 -10.316 -3.981 1.00 91.12 103 ASP A N 1
ATOM 853 C CA . ASP A 1 103 ? 11.332 -9.918 -3.955 1.00 91.12 103 ASP A CA 1
ATOM 854 C C . ASP A 1 103 ? 11.590 -8.856 -5.034 1.00 91.12 103 ASP A C 1
ATOM 856 O O . ASP A 1 103 ? 11.460 -9.108 -6.238 1.00 91.12 103 ASP A O 1
ATOM 860 N N . TRP A 1 104 ? 11.981 -7.659 -4.605 1.00 91.62 104 TRP A N 1
ATOM 861 C CA . TRP A 1 104 ? 12.283 -6.530 -5.491 1.00 91.62 104 TRP A CA 1
ATOM 862 C C . TRP A 1 104 ? 13.746 -6.477 -5.939 1.00 91.62 104 TRP A C 1
ATOM 864 O O . TRP A 1 104 ? 14.124 -5.557 -6.665 1.00 91.62 104 TRP A O 1
ATOM 874 N N . SER A 1 105 ? 14.569 -7.461 -5.556 1.00 91.19 105 SER A N 1
ATOM 875 C CA . SER A 1 105 ? 15.974 -7.546 -5.980 1.00 91.19 105 SER A CA 1
ATOM 876 C C . SER A 1 105 ? 16.155 -7.912 -7.453 1.00 91.19 105 SER A C 1
ATOM 878 O O . SER A 1 105 ? 17.122 -7.479 -8.089 1.00 91.19 105 SER A O 1
ATOM 880 N N . HIS A 1 106 ? 15.192 -8.627 -8.029 1.00 88.62 106 HIS A N 1
ATOM 881 C CA . HIS A 1 106 ? 15.225 -9.072 -9.419 1.00 88.62 106 HIS A CA 1
ATOM 882 C C . HIS A 1 106 ? 14.566 -8.039 -10.350 1.00 88.62 106 HIS A C 1
ATOM 884 O O . HIS A 1 106 ? 13.641 -7.338 -9.927 1.00 88.62 106 HIS A O 1
ATOM 890 N N . PRO A 1 107 ? 15.024 -7.922 -11.611 1.00 90.50 107 PRO A N 1
ATOM 891 C CA . PRO A 1 107 ? 14.433 -7.002 -12.580 1.00 90.50 107 PRO A CA 1
ATOM 892 C C . PRO A 1 107 ? 12.967 -7.339 -12.880 1.00 90.50 107 PRO A C 1
ATOM 894 O O . PRO A 1 107 ? 12.547 -8.492 -12.764 1.00 90.50 107 PRO A O 1
ATOM 897 N N . LEU A 1 108 ? 12.182 -6.333 -13.281 1.00 90.94 108 LEU A N 1
ATOM 898 C CA . LEU A 1 108 ? 10.769 -6.527 -13.647 1.00 90.94 108 LEU A CA 1
ATOM 899 C C . LEU A 1 108 ? 10.602 -7.252 -14.989 1.00 90.94 108 LEU A C 1
ATOM 901 O O . LEU A 1 108 ? 9.644 -8.001 -15.172 1.00 90.94 108 LEU A O 1
ATOM 905 N N . CYS A 1 109 ? 11.530 -7.042 -15.925 1.00 87.94 109 CYS A N 1
ATOM 906 C CA . CYS A 1 109 ? 11.564 -7.758 -17.195 1.00 87.94 109 CYS A CA 1
ATOM 907 C C . CYS A 1 109 ? 12.484 -8.972 -17.136 1.00 87.94 109 CYS A C 1
ATOM 909 O O . CYS A 1 109 ? 13.534 -8.947 -16.488 1.00 87.94 109 CYS A O 1
ATOM 911 N N . ARG A 1 110 ? 12.128 -9.989 -17.924 1.00 84.44 110 ARG A N 1
ATOM 912 C CA . ARG A 1 110 ? 13.016 -11.109 -18.222 1.00 84.44 110 ARG A CA 1
ATOM 913 C C . ARG A 1 110 ? 14.301 -10.573 -18.872 1.00 84.44 110 ARG A C 1
ATOM 915 O O . ARG A 1 110 ? 14.202 -9.776 -19.813 1.00 84.44 110 ARG A O 1
ATOM 922 N N . PRO A 1 111 ? 15.490 -10.981 -18.402 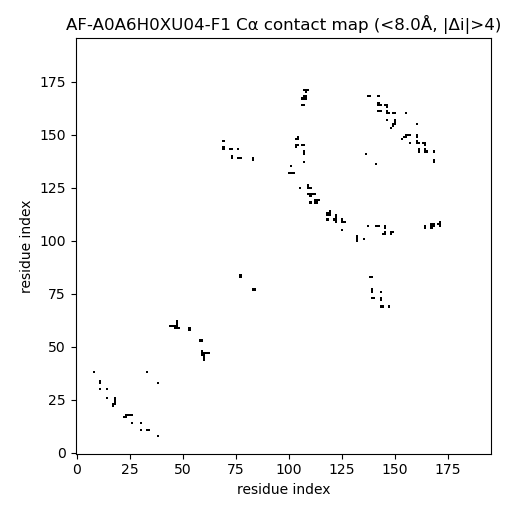1.00 81.69 111 PRO A N 1
ATOM 923 C CA . PRO A 1 111 ? 16.742 -10.673 -19.080 1.00 81.69 111 PRO A CA 1
ATOM 924 C C . PRO A 1 111 ? 16.715 -11.153 -20.536 1.00 81.69 111 PRO A C 1
ATOM 926 O O . PRO A 1 111 ? 16.061 -12.142 -20.873 1.00 81.69 111 PRO A O 1
ATOM 929 N N . ARG A 1 112 ? 17.415 -10.437 -21.419 1.00 76.56 112 ARG A N 1
ATOM 930 C CA . ARG A 1 112 ? 17.489 -10.798 -22.839 1.00 76.56 112 ARG A CA 1
ATOM 931 C C . ARG A 1 112 ? 18.277 -12.105 -22.973 1.00 76.56 112 ARG A C 1
ATOM 933 O O . ARG A 1 112 ? 19.360 -12.209 -22.409 1.00 76.56 112 ARG A O 1
ATOM 940 N N . TYR A 1 113 ? 17.760 -13.069 -23.736 1.00 66.75 113 TYR A N 1
ATOM 941 C CA . TYR A 1 113 ? 18.506 -14.291 -24.041 1.00 66.75 113 TYR A CA 1
ATOM 942 C C . TYR A 1 113 ? 19.732 -13.937 -24.878 1.00 66.75 113 TYR A C 1
ATOM 944 O O . TYR A 1 113 ? 19.611 -13.418 -25.989 1.00 66.75 113 TYR A O 1
ATOM 952 N N . THR A 1 114 ? 20.908 -14.216 -24.335 1.00 71.00 114 THR A N 1
ATOM 953 C CA . THR A 1 114 ? 22.187 -14.074 -25.024 1.00 71.00 114 THR A CA 1
ATOM 954 C C . THR A 1 114 ? 22.863 -15.434 -25.152 1.00 71.00 114 THR A C 1
ATOM 956 O O . THR A 1 114 ? 22.495 -16.422 -24.508 1.00 71.00 114 THR A O 1
ATOM 959 N N . ARG A 1 115 ? 23.855 -15.508 -26.043 1.00 75.81 115 ARG A N 1
ATOM 960 C CA . ARG A 1 115 ? 24.646 -16.729 -26.239 1.00 75.81 115 ARG A CA 1
ATOM 961 C C . ARG A 1 115 ? 25.605 -16.991 -25.069 1.00 75.81 115 ARG A C 1
ATOM 963 O O . ARG A 1 115 ? 26.151 -18.085 -24.983 1.00 75.81 115 ARG A O 1
ATOM 970 N N . ASP A 1 116 ? 25.773 -16.012 -24.181 1.00 85.38 116 ASP A N 1
ATOM 971 C CA . ASP A 1 116 ? 26.705 -16.053 -23.062 1.00 85.38 116 ASP A CA 1
ATOM 972 C C . ASP A 1 116 ? 26.192 -16.976 -21.940 1.00 85.38 116 ASP A C 1
ATOM 974 O O . ASP A 1 116 ? 25.094 -16.760 -21.417 1.00 85.38 116 ASP A O 1
ATOM 978 N N . PRO A 1 117 ? 26.982 -17.975 -21.501 1.00 84.06 117 PRO A N 1
ATOM 979 C CA . PRO A 1 117 ? 26.542 -18.939 -20.489 1.00 84.06 117 PRO A CA 1
ATOM 980 C C . PRO A 1 117 ? 26.159 -18.321 -19.134 1.00 84.06 117 PRO A C 1
ATOM 982 O O . PRO A 1 117 ? 25.252 -18.811 -18.467 1.00 84.06 117 PRO A O 1
ATOM 985 N N . GLN A 1 118 ? 26.823 -17.239 -18.716 1.00 81.88 118 GLN A N 1
ATOM 986 C CA . GLN A 1 118 ? 26.543 -16.576 -17.433 1.00 81.88 118 GLN A CA 1
ATOM 987 C C . GLN A 1 118 ? 25.161 -15.909 -17.423 1.00 81.88 118 GLN A C 1
ATOM 989 O O . GLN A 1 118 ? 24.376 -16.109 -16.501 1.00 81.88 118 GLN A O 1
ATOM 994 N N . GLN A 1 119 ? 24.816 -15.188 -18.490 1.00 79.69 119 GLN A N 1
ATOM 995 C CA . GLN A 1 119 ? 23.515 -14.526 -18.615 1.00 79.69 119 GLN A CA 1
ATOM 996 C C . GLN A 1 119 ? 22.371 -15.539 -18.785 1.00 79.69 119 GLN A C 1
ATOM 998 O O . GLN A 1 119 ? 21.251 -15.294 -18.338 1.00 79.69 119 GLN A O 1
ATOM 1003 N N . GLN A 1 120 ? 22.648 -16.716 -19.363 1.00 81.94 120 GLN A N 1
ATOM 1004 C CA . GLN A 1 120 ? 21.687 -17.823 -19.374 1.00 81.94 120 GLN A CA 1
ATOM 1005 C C . GLN A 1 120 ? 21.359 -18.296 -17.954 1.00 81.94 120 GLN A C 1
ATOM 1007 O O . GLN A 1 120 ? 20.183 -18.442 -17.624 1.00 81.94 120 GLN A O 1
ATOM 1012 N N . GLN A 1 121 ? 22.359 -18.466 -17.086 1.00 83.94 121 GLN A N 1
ATOM 1013 C CA . GLN A 1 121 ? 22.125 -18.836 -15.684 1.00 83.94 121 GLN A CA 1
ATOM 1014 C C . GLN A 1 121 ? 21.302 -17.775 -14.943 1.00 83.94 121 GLN A C 1
ATOM 1016 O O . GLN A 1 121 ? 20.371 -18.122 -14.219 1.00 83.94 121 GLN A O 1
ATOM 1021 N N . GLU A 1 122 ? 21.576 -16.488 -15.176 1.00 83.81 122 GLU A N 1
ATOM 1022 C CA . GLU A 1 122 ? 20.781 -15.387 -14.615 1.00 83.81 122 GLU A CA 1
ATOM 1023 C C . GLU A 1 122 ? 19.323 -15.421 -15.091 1.00 83.81 122 GLU A C 1
ATOM 1025 O O . GLU A 1 122 ? 18.407 -15.197 -14.298 1.00 83.81 122 GLU A O 1
ATOM 1030 N N . SER A 1 123 ? 19.087 -15.740 -16.368 1.00 85.06 123 SER A N 1
ATOM 1031 C CA . SER A 1 123 ? 17.732 -15.863 -16.917 1.00 85.06 123 SER A CA 1
ATOM 1032 C C . SER A 1 123 ? 16.949 -17.014 -16.276 1.00 85.06 123 SER A C 1
ATOM 1034 O O . SER A 1 123 ? 15.796 -16.827 -15.888 1.00 85.06 123 SER A O 1
ATOM 1036 N N . LEU A 1 124 ? 17.594 -18.166 -16.064 1.00 86.81 124 LEU A N 1
ATOM 1037 C CA . LEU A 1 124 ? 16.996 -19.323 -15.393 1.00 86.81 124 LEU A CA 1
ATOM 1038 C C . LEU A 1 124 ? 16.717 -19.031 -13.913 1.00 86.81 124 LEU A C 1
ATOM 1040 O O . LEU A 1 124 ? 15.659 -19.386 -13.393 1.00 86.81 124 LEU A O 1
ATOM 1044 N N . ALA A 1 125 ? 17.637 -18.342 -13.235 1.00 87.25 125 ALA A N 1
ATOM 1045 C CA . ALA A 1 125 ? 17.446 -17.908 -11.854 1.00 87.25 125 ALA A CA 1
ATOM 1046 C C . ALA A 1 125 ? 16.262 -16.936 -11.728 1.00 87.25 125 ALA A C 1
ATOM 1048 O O . ALA A 1 125 ? 15.441 -17.064 -10.815 1.00 87.25 125 ALA A O 1
ATOM 1049 N N . TRP A 1 126 ? 16.137 -16.000 -12.674 1.00 87.81 126 TRP A N 1
ATOM 1050 C CA . TRP A 1 126 ? 14.998 -15.091 -12.757 1.00 87.81 126 TRP A CA 1
ATOM 1051 C C . TRP A 1 126 ? 13.685 -15.854 -12.956 1.00 87.81 126 TRP A C 1
ATOM 1053 O O . TRP A 1 126 ? 12.713 -15.586 -12.253 1.00 87.81 126 TRP A O 1
ATOM 1063 N N . GLU A 1 127 ? 13.657 -16.841 -13.854 1.00 86.50 127 GLU A N 1
ATOM 1064 C CA . GLU A 1 127 ? 12.476 -17.675 -14.108 1.00 86.50 127 GLU A CA 1
ATOM 1065 C C . GLU A 1 127 ? 12.050 -18.473 -12.873 1.00 86.50 127 GLU A C 1
ATOM 1067 O O . GLU A 1 127 ? 10.870 -18.465 -12.519 1.00 86.50 127 GLU A O 1
ATOM 1072 N N . ALA A 1 128 ? 12.997 -19.085 -12.159 1.00 88.00 128 ALA A N 1
ATOM 1073 C CA . ALA A 1 128 ? 12.714 -19.818 -10.925 1.00 88.00 128 ALA A CA 1
ATOM 1074 C C . ALA A 1 128 ? 12.110 -18.909 -9.835 1.00 88.00 128 ALA A C 1
ATOM 1076 O O . ALA A 1 128 ? 11.129 -19.260 -9.169 1.00 88.00 128 ALA A O 1
ATOM 1077 N N . LYS A 1 129 ? 12.659 -17.700 -9.677 1.00 86.62 129 LYS A N 1
ATOM 1078 C CA . LYS A 1 129 ? 12.133 -16.689 -8.749 1.00 86.62 129 LYS A CA 1
ATOM 1079 C C . LYS A 1 129 ? 10.745 -16.203 -9.155 1.00 86.62 129 LYS A C 1
ATOM 1081 O O . LYS A 1 129 ? 9.862 -16.118 -8.305 1.00 86.62 129 LYS A O 1
ATOM 1086 N N . GLN A 1 130 ? 10.522 -15.944 -10.439 1.00 85.06 130 GLN A N 1
ATOM 1087 C CA . GLN A 1 130 ? 9.220 -15.516 -10.948 1.00 85.06 130 GLN A CA 1
ATOM 1088 C C . GLN A 1 130 ? 8.154 -16.600 -10.806 1.00 85.06 130 GLN A C 1
ATOM 1090 O O . GLN A 1 130 ? 7.025 -16.274 -10.453 1.00 85.06 130 GLN A O 1
ATOM 1095 N N . ALA A 1 131 ? 8.512 -17.874 -10.987 1.00 85.31 131 ALA A N 1
ATOM 1096 C CA . ALA A 1 131 ? 7.615 -18.997 -10.718 1.00 85.31 131 ALA A CA 1
ATOM 1097 C C . ALA A 1 131 ? 7.161 -19.025 -9.249 1.00 85.31 131 ALA A C 1
ATOM 1099 O O . ALA A 1 131 ? 6.004 -19.317 -8.959 1.00 85.31 131 ALA A O 1
ATOM 1100 N N . THR A 1 132 ? 8.046 -18.641 -8.325 1.00 86.44 132 THR A N 1
ATOM 1101 C CA . THR A 1 132 ? 7.719 -18.538 -6.893 1.00 86.44 132 THR A CA 1
ATOM 1102 C C . THR A 1 132 ? 6.803 -17.337 -6.607 1.00 86.44 132 THR A C 1
ATOM 1104 O O . THR A 1 132 ? 5.984 -17.372 -5.693 1.00 86.44 132 THR A O 1
ATOM 1107 N N . GLN A 1 133 ? 6.916 -16.272 -7.406 1.00 81.81 133 GLN A N 1
ATOM 1108 C CA . GLN A 1 133 ? 6.240 -14.983 -7.219 1.00 81.81 133 GLN A CA 1
ATOM 1109 C C . GLN A 1 133 ? 5.054 -14.747 -8.155 1.00 81.81 133 GLN A C 1
ATOM 1111 O O . GLN A 1 133 ? 4.623 -13.602 -8.274 1.00 81.81 133 GLN A O 1
AT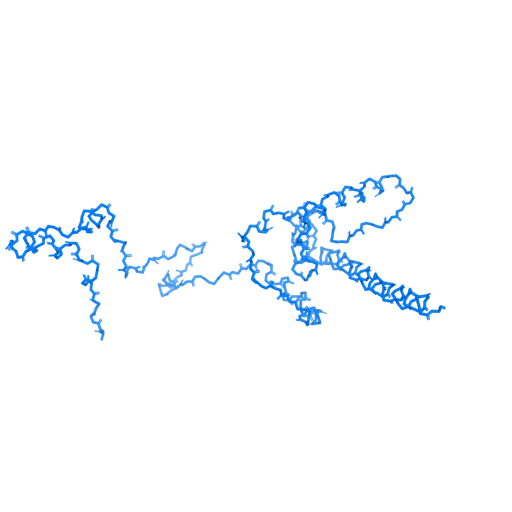OM 1116 N N . ALA A 1 134 ? 4.541 -15.780 -8.829 1.00 64.25 134 ALA A N 1
ATOM 1117 C CA . ALA A 1 134 ? 3.663 -15.713 -10.008 1.00 64.25 134 ALA A CA 1
ATOM 1118 C C . ALA A 1 134 ? 2.307 -14.972 -9.848 1.00 64.25 134 ALA A C 1
ATOM 1120 O O . ALA A 1 134 ? 1.476 -14.994 -10.750 1.00 64.25 134 ALA A O 1
ATOM 1121 N N . SER A 1 135 ? 2.089 -14.262 -8.741 1.00 72.81 135 SER A N 1
ATOM 1122 C CA . SER A 1 135 ? 1.019 -13.285 -8.527 1.00 72.81 135 SER A CA 1
ATOM 1123 C C . SER A 1 135 ? 1.473 -11.817 -8.579 1.00 72.81 135 SER A C 1
ATOM 1125 O O . SER A 1 135 ? 0.642 -10.928 -8.397 1.00 72.81 135 SER A O 1
ATOM 1127 N N . ARG A 1 136 ? 2.764 -11.516 -8.797 1.00 86.19 136 ARG A N 1
ATOM 1128 C CA . ARG A 1 136 ? 3.260 -10.130 -8.815 1.00 86.19 136 ARG A CA 1
ATOM 1129 C C . ARG A 1 136 ? 2.714 -9.373 -10.036 1.00 86.19 136 ARG A C 1
ATOM 1131 O O . ARG A 1 136 ? 3.070 -9.718 -11.165 1.00 86.19 136 ARG A O 1
ATOM 1138 N N . PRO A 1 137 ? 1.902 -8.316 -9.850 1.00 86.69 137 PRO A N 1
ATOM 1139 C CA . PRO A 1 137 ? 1.350 -7.570 -10.968 1.00 86.69 137 PRO A CA 1
ATOM 1140 C C . PRO A 1 137 ? 2.428 -6.707 -11.628 1.00 86.69 137 PRO A C 1
ATOM 1142 O O . PRO A 1 137 ? 3.150 -5.965 -10.962 1.00 86.69 137 PRO A O 1
ATOM 1145 N N . LEU A 1 138 ? 2.493 -6.754 -12.958 1.00 89.50 138 LEU A N 1
ATOM 1146 C CA . LEU A 1 138 ? 3.325 -5.853 -13.751 1.00 89.50 138 LEU A CA 1
ATOM 1147 C C . LEU A 1 138 ? 2.564 -4.533 -13.986 1.00 89.50 138 LEU A C 1
ATOM 1149 O O . LEU A 1 138 ? 1.739 -4.423 -14.898 1.00 89.50 138 LEU A O 1
ATOM 1153 N N . ASN A 1 139 ? 2.788 -3.547 -13.118 1.00 92.69 139 ASN A N 1
ATOM 1154 C CA . ASN A 1 139 ? 2.096 -2.252 -13.122 1.00 92.69 139 ASN A CA 1
ATOM 1155 C C . ASN A 1 139 ? 2.996 -1.109 -12.613 1.00 92.69 139 ASN A C 1
ATOM 1157 O O . ASN A 1 139 ? 4.155 -1.330 -12.266 1.00 92.69 139 ASN A O 1
ATOM 1161 N N . GLY A 1 140 ? 2.456 0.109 -12.527 1.00 93.38 140 GLY A N 1
ATOM 1162 C CA . GLY A 1 140 ? 3.183 1.255 -11.969 1.00 93.38 140 GLY A CA 1
ATOM 1163 C C . GLY A 1 140 ? 3.741 1.016 -10.563 1.00 93.38 140 GLY A C 1
ATOM 1164 O O . GLY A 1 140 ? 4.902 1.316 -10.314 1.00 93.38 140 GLY A O 1
ATOM 1165 N N . GLU A 1 141 ? 2.977 0.381 -9.664 1.00 93.50 141 GLU A N 1
ATOM 1166 C CA . GLU A 1 141 ? 3.464 0.064 -8.306 1.00 93.50 141 GLU A CA 1
ATOM 1167 C C . GLU A 1 141 ? 4.717 -0.815 -8.322 1.00 93.50 141 GLU A C 1
ATOM 1169 O O . GLU A 1 141 ? 5.619 -0.607 -7.514 1.00 93.50 141 GLU A O 1
ATOM 1174 N N . SER A 1 142 ? 4.820 -1.751 -9.270 1.00 93.69 142 SER A N 1
ATOM 1175 C CA . SER A 1 142 ? 6.025 -2.572 -9.413 1.00 93.69 142 SER A CA 1
ATOM 1176 C C . SER A 1 142 ? 7.270 -1.745 -9.763 1.00 93.69 142 SER A C 1
ATOM 1178 O O . SER A 1 142 ? 8.359 -2.050 -9.278 1.00 93.69 142 SER A O 1
ATOM 1180 N N . VAL A 1 143 ? 7.110 -0.652 -10.521 1.00 96.31 143 VAL A N 1
ATOM 1181 C CA . VAL A 1 143 ? 8.190 0.302 -10.829 1.00 96.31 143 VAL A CA 1
ATOM 1182 C C . VAL A 1 143 ? 8.606 1.064 -9.584 1.00 96.31 143 VAL A C 1
ATOM 1184 O O . VAL A 1 143 ? 9.796 1.146 -9.302 1.00 96.31 143 VAL A O 1
ATOM 1187 N N . ILE A 1 144 ? 7.641 1.577 -8.822 1.00 96.81 144 ILE A N 1
ATOM 1188 C CA . ILE A 1 144 ? 7.897 2.364 -7.609 1.00 96.81 144 ILE A CA 1
ATOM 1189 C C . ILE A 1 144 ? 8.646 1.529 -6.565 1.00 96.81 144 ILE A C 1
ATOM 1191 O O . ILE A 1 144 ? 9.653 1.977 -6.021 1.00 96.81 144 ILE A O 1
ATOM 1195 N N . GLN A 1 145 ? 8.210 0.290 -6.335 1.00 95.38 145 GLN A N 1
ATOM 1196 C CA . GLN A 1 145 ? 8.859 -0.615 -5.385 1.00 95.38 145 GLN A CA 1
ATOM 1197 C C . GLN A 1 145 ? 10.267 -1.011 -5.840 1.00 95.38 145 GLN A C 1
ATOM 1199 O O . GLN A 1 145 ? 11.218 -0.987 -5.057 1.00 95.38 145 GLN A O 1
ATOM 1204 N N . ARG A 1 146 ? 10.438 -1.307 -7.134 1.00 95.69 146 ARG A N 1
ATOM 1205 C CA . ARG A 1 146 ? 11.751 -1.584 -7.726 1.00 95.69 146 ARG A CA 1
ATOM 1206 C C . ARG A 1 146 ? 12.690 -0.381 -7.617 1.00 95.69 146 ARG A C 1
ATOM 1208 O O . ARG A 1 146 ? 13.848 -0.546 -7.241 1.00 95.69 146 ARG A O 1
ATOM 1215 N N . GLN A 1 147 ? 12.201 0.820 -7.916 1.00 97.19 147 GLN A N 1
ATOM 1216 C CA . GLN A 1 147 ? 12.944 2.073 -7.793 1.00 97.19 147 GLN A CA 1
ATOM 1217 C C . GLN A 1 147 ? 13.390 2.295 -6.347 1.00 97.19 147 GLN A C 1
ATOM 1219 O O . GLN A 1 147 ? 14.568 2.542 -6.096 1.00 97.19 147 GLN A O 1
ATOM 1224 N N . GLN A 1 148 ? 12.473 2.151 -5.392 1.00 96.56 148 GLN A N 1
ATOM 1225 C CA . GLN A 1 148 ? 12.771 2.300 -3.975 1.00 96.56 148 GLN A CA 1
ATOM 1226 C C . GLN A 1 148 ? 13.808 1.278 -3.495 1.00 96.56 148 GLN A C 1
ATOM 1228 O O . GLN A 1 148 ? 14.741 1.650 -2.783 1.00 96.56 148 GLN A O 1
ATOM 1233 N N . TRP A 1 149 ? 13.688 0.016 -3.912 1.00 96.25 149 TRP A N 1
ATOM 1234 C CA . TRP A 1 149 ? 14.658 -1.026 -3.582 1.00 96.25 149 TRP A CA 1
ATOM 1235 C C . TRP A 1 149 ? 16.053 -0.697 -4.126 1.00 96.25 149 TRP A C 1
ATOM 1237 O O . TRP A 1 149 ? 17.043 -0.793 -3.403 1.00 96.25 149 TRP A O 1
ATOM 1247 N N . LEU A 1 150 ? 16.148 -0.230 -5.377 1.00 97.00 150 LEU A N 1
ATOM 1248 C CA . LEU A 1 150 ? 17.419 0.203 -5.967 1.00 97.00 150 LEU A CA 1
ATOM 1249 C C . LEU A 1 150 ? 18.032 1.370 -5.179 1.00 97.00 150 LEU A C 1
ATOM 1251 O O . LEU A 1 150 ? 19.230 1.359 -4.893 1.00 97.00 150 LEU A O 1
ATOM 1255 N N . MET A 1 151 ? 17.225 2.346 -4.769 1.00 96.44 151 MET A N 1
ATOM 1256 C CA . MET A 1 151 ? 17.703 3.471 -3.962 1.00 96.44 151 MET A CA 1
ATOM 1257 C C . MET A 1 151 ? 18.230 3.022 -2.592 1.00 96.44 151 MET A C 1
ATOM 1259 O O . MET A 1 151 ? 19.267 3.510 -2.151 1.00 96.44 151 MET A O 1
ATOM 1263 N N . GLN A 1 152 ? 17.547 2.087 -1.924 1.00 95.88 152 GLN A N 1
ATOM 1264 C CA . GLN A 1 152 ? 17.913 1.633 -0.577 1.00 95.88 152 GLN A CA 1
ATOM 1265 C C . GLN A 1 152 ? 19.102 0.668 -0.569 1.00 95.88 152 GLN A C 1
ATOM 1267 O O . GLN A 1 152 ? 20.009 0.828 0.244 1.00 95.88 152 GLN A O 1
ATOM 1272 N N . ASN A 1 153 ? 19.110 -0.320 -1.466 1.00 96.81 153 ASN A N 1
ATOM 1273 C CA . ASN A 1 153 ? 20.077 -1.418 -1.428 1.00 96.81 153 ASN A CA 1
ATOM 1274 C C . ASN A 1 153 ? 21.321 -1.132 -2.270 1.00 96.81 153 ASN A C 1
ATOM 1276 O O . ASN A 1 153 ? 22.421 -1.516 -1.886 1.00 96.81 153 ASN A O 1
ATOM 1280 N N . THR A 1 154 ? 21.154 -0.480 -3.425 1.00 94.56 154 THR A N 1
ATOM 1281 C CA . THR A 1 154 ? 22.270 -0.204 -4.349 1.00 94.56 154 THR A CA 1
ATOM 1282 C C . THR A 1 154 ? 22.807 1.222 -4.235 1.00 94.56 154 THR A C 1
ATOM 1284 O O . THR A 1 154 ? 23.847 1.523 -4.813 1.00 94.56 154 THR A O 1
ATOM 1287 N N . GLY A 1 155 ? 22.119 2.104 -3.498 1.00 95.06 155 GLY A N 1
ATOM 1288 C CA . GLY A 1 155 ? 22.520 3.503 -3.323 1.00 95.06 155 GLY A CA 1
ATOM 1289 C C . GLY A 1 155 ? 22.372 4.360 -4.585 1.00 95.06 155 GLY A C 1
ATOM 1290 O O . GLY A 1 155 ? 23.005 5.408 -4.695 1.00 95.06 155 GLY A O 1
ATOM 1291 N N . MET A 1 156 ? 21.568 3.922 -5.560 1.00 95.31 156 MET A N 1
ATOM 1292 C CA . MET A 1 156 ? 21.323 4.682 -6.789 1.00 95.31 156 MET A CA 1
ATOM 1293 C C . MET A 1 156 ? 20.578 5.991 -6.503 1.00 95.31 156 MET A C 1
ATOM 1295 O O . MET A 1 156 ? 19.717 6.059 -5.625 1.00 95.31 156 MET A O 1
ATOM 1299 N N . SER A 1 157 ? 20.866 7.026 -7.297 1.00 97.50 157 SER A N 1
ATOM 1300 C CA . SER A 1 157 ? 20.093 8.269 -7.268 1.00 97.50 157 SER A CA 1
ATOM 1301 C C . SER A 1 157 ? 18.657 8.031 -7.748 1.00 97.50 157 SER A C 1
ATOM 1303 O O . SER A 1 157 ? 18.406 7.143 -8.567 1.00 97.50 157 SER A O 1
ATOM 1305 N N . GLN A 1 158 ? 17.710 8.845 -7.266 1.00 95.38 158 GLN A N 1
ATOM 1306 C CA . GLN A 1 158 ? 16.292 8.729 -7.632 1.00 95.38 158 GLN A CA 1
ATOM 1307 C C . GLN A 1 158 ? 16.068 8.703 -9.159 1.00 95.38 158 GLN A C 1
ATOM 1309 O O . GLN A 1 158 ? 15.366 7.792 -9.600 1.00 95.38 158 GLN A O 1
ATOM 1314 N N . PRO A 1 159 ? 16.683 9.585 -9.982 1.00 96.50 159 PRO A N 1
ATOM 1315 C CA . PRO A 1 159 ? 16.481 9.558 -11.434 1.00 96.50 159 PRO A CA 1
ATOM 1316 C C . PRO A 1 159 ? 17.057 8.302 -12.098 1.00 96.50 159 PRO A C 1
ATOM 1318 O O . PRO A 1 159 ? 16.418 7.709 -12.960 1.00 96.50 159 PRO A O 1
ATOM 1321 N N . ALA A 1 160 ? 18.239 7.844 -11.670 1.00 97.50 160 ALA A N 1
ATOM 1322 C CA . ALA A 1 160 ? 18.865 6.651 -12.240 1.00 97.50 160 ALA A CA 1
ATOM 1323 C C . ALA A 1 160 ? 18.079 5.374 -11.897 1.00 97.50 160 ALA A C 1
ATOM 1325 O O . ALA A 1 160 ? 17.874 4.511 -12.754 1.00 97.50 160 ALA A O 1
ATOM 1326 N N . ALA A 1 161 ? 17.607 5.268 -10.650 1.00 97.50 161 ALA A N 1
ATOM 1327 C CA . ALA A 1 161 ? 16.745 4.178 -10.209 1.00 97.50 161 ALA A CA 1
ATOM 1328 C C . ALA A 1 161 ? 15.397 4.192 -10.949 1.00 97.50 161 ALA A C 1
ATOM 1330 O O . ALA A 1 161 ? 14.928 3.136 -11.380 1.00 97.50 161 ALA A O 1
ATOM 1331 N N . TYR A 1 162 ? 14.815 5.382 -11.145 1.00 97.06 162 TYR A N 1
ATOM 1332 C CA . TYR A 1 162 ? 13.583 5.580 -11.908 1.00 97.06 162 TYR A CA 1
ATOM 1333 C C . TYR A 1 162 ? 13.739 5.110 -13.354 1.00 97.06 162 TYR A C 1
ATOM 1335 O O . TYR A 1 162 ? 12.976 4.267 -13.821 1.00 97.06 162 TYR A O 1
ATOM 1343 N N . ASP A 1 163 ? 14.779 5.579 -14.045 1.00 96.94 163 ASP A N 1
ATOM 1344 C CA . ASP A 1 163 ? 15.040 5.223 -15.437 1.00 96.94 163 ASP A CA 1
ATOM 1345 C C . ASP A 1 163 ? 15.258 3.727 -15.628 1.00 96.94 163 ASP A C 1
ATOM 1347 O O . ASP A 1 163 ? 14.779 3.151 -16.609 1.00 96.94 163 ASP A O 1
ATOM 1351 N N . LYS A 1 164 ? 15.960 3.083 -14.692 1.00 96.25 164 LYS A N 1
ATOM 1352 C CA . LYS A 1 164 ? 16.178 1.638 -14.726 1.00 96.25 164 LYS A CA 1
ATOM 1353 C C . LYS A 1 164 ? 14.859 0.881 -14.571 1.00 96.25 164 LYS A C 1
ATOM 1355 O O . LYS A 1 164 ? 14.520 0.087 -15.446 1.00 96.25 164 LYS A O 1
ATOM 1360 N N . ALA A 1 165 ? 14.094 1.161 -13.516 1.00 96.75 165 ALA A N 1
ATOM 1361 C CA . ALA A 1 165 ? 12.825 0.483 -13.249 1.00 96.75 165 ALA A CA 1
ATOM 1362 C C . ALA A 1 165 ? 11.791 0.721 -14.369 1.00 96.75 165 ALA A C 1
ATOM 1364 O O . ALA A 1 165 ? 11.099 -0.204 -14.797 1.00 96.75 165 ALA A O 1
ATOM 1365 N N . ARG A 1 166 ? 11.740 1.942 -14.912 1.00 96.06 166 ARG A N 1
ATOM 1366 C CA . ARG A 1 166 ? 10.876 2.314 -16.039 1.00 96.06 166 ARG A CA 1
ATOM 1367 C C . ARG A 1 166 ? 11.223 1.545 -17.316 1.00 96.06 166 ARG A C 1
ATOM 1369 O O . ARG A 1 166 ? 10.329 0.995 -17.954 1.00 96.06 166 ARG A O 1
ATOM 1376 N N . LYS A 1 167 ? 12.510 1.449 -17.676 1.00 95.56 167 LYS A N 1
ATOM 1377 C CA . LYS A 1 167 ? 12.968 0.661 -18.840 1.00 95.56 167 LYS A CA 1
ATOM 1378 C C . LYS A 1 167 ? 12.673 -0.830 -18.679 1.00 95.56 167 LYS A C 1
ATOM 1380 O O . LYS A 1 167 ? 12.308 -1.479 -19.662 1.00 95.56 167 LYS A O 1
ATOM 1385 N N . GLU A 1 168 ? 12.805 -1.364 -17.461 1.00 95.06 168 GLU A N 1
ATOM 1386 C CA . GLU A 1 168 ? 12.410 -2.742 -17.149 1.00 95.06 168 GLU A CA 1
ATOM 1387 C C . GLU A 1 168 ? 10.900 -2.937 -17.410 1.00 95.06 168 GLU A C 1
ATOM 1389 O O . GLU A 1 168 ? 10.519 -3.850 -18.143 1.00 95.06 168 GLU A O 1
ATOM 1394 N N . LEU A 1 169 ? 10.035 -2.037 -16.922 1.00 95.25 169 LEU A N 1
ATOM 1395 C CA . LEU A 1 169 ? 8.591 -2.105 -17.191 1.00 95.25 169 LEU A CA 1
ATOM 1396 C C . LEU A 1 169 ? 8.272 -2.018 -18.690 1.00 95.25 169 LEU A C 1
ATOM 1398 O O . LEU A 1 169 ? 7.494 -2.827 -19.191 1.00 95.25 169 LEU A O 1
ATOM 1402 N N . TYR A 1 170 ? 8.866 -1.068 -19.415 1.00 94.88 170 TYR A N 1
ATOM 1403 C CA . TYR A 1 170 ? 8.629 -0.907 -20.854 1.00 94.88 170 TYR A CA 1
ATOM 1404 C C . TYR A 1 170 ? 9.012 -2.153 -21.643 1.00 94.88 170 TYR A C 1
ATOM 1406 O O . TYR A 1 170 ? 8.264 -2.584 -22.517 1.00 94.88 170 TYR A O 1
ATOM 1414 N N . SER A 1 171 ? 10.149 -2.760 -21.303 1.00 93.50 171 SER A N 1
ATOM 1415 C CA . SER A 1 171 ? 10.608 -3.989 -21.950 1.00 93.50 171 SER A CA 1
ATOM 1416 C C . SER A 1 171 ? 9.617 -5.132 -21.719 1.00 93.50 171 SER A C 1
ATOM 1418 O O . SER A 1 171 ? 9.271 -5.850 -22.655 1.00 93.50 171 SER A O 1
ATOM 1420 N N . ALA A 1 172 ? 9.104 -5.266 -20.492 1.00 91.88 172 ALA A N 1
ATOM 1421 C CA . ALA A 1 172 ? 8.102 -6.273 -20.158 1.00 91.88 172 ALA A CA 1
ATOM 1422 C C . ALA A 1 172 ? 6.749 -6.015 -20.849 1.00 91.88 172 ALA A C 1
ATOM 1424 O O . ALA A 1 172 ? 6.138 -6.943 -21.373 1.00 91.88 172 ALA A O 1
ATOM 1425 N N . ARG A 1 173 ? 6.296 -4.756 -20.915 1.00 93.12 173 ARG A N 1
ATOM 1426 C CA . ARG A 1 173 ? 5.064 -4.364 -21.624 1.00 93.12 173 ARG A CA 1
ATOM 1427 C C . ARG A 1 173 ? 5.149 -4.634 -23.120 1.00 93.12 173 ARG A C 1
ATOM 1429 O O . ARG A 1 173 ? 4.209 -5.176 -23.692 1.00 93.12 173 ARG A O 1
ATOM 1436 N N . HIS A 1 174 ? 6.274 -4.283 -23.732 1.00 93.81 174 HIS A N 1
ATOM 1437 C CA . HIS A 1 174 ? 6.502 -4.516 -25.151 1.00 93.81 174 HIS A CA 1
ATOM 1438 C C . HIS A 1 174 ? 6.474 -6.013 -25.483 1.00 93.81 174 HIS A C 1
ATOM 1440 O O . HIS A 1 174 ? 5.843 -6.413 -26.457 1.00 93.81 174 HIS A O 1
ATOM 1446 N N . ALA A 1 175 ? 7.086 -6.847 -24.635 1.00 91.06 175 ALA A N 1
ATOM 1447 C CA . ALA A 1 175 ? 7.028 -8.298 -24.784 1.00 91.06 175 ALA A CA 1
ATOM 1448 C C . ALA A 1 175 ? 5.585 -8.828 -24.706 1.00 91.06 175 ALA A C 1
ATOM 1450 O O . ALA A 1 175 ? 5.169 -9.560 -25.598 1.00 91.06 175 ALA A O 1
ATOM 1451 N N . GLN A 1 176 ? 4.797 -8.394 -23.713 1.00 91.31 176 GLN A N 1
ATOM 1452 C CA . GLN A 1 176 ? 3.384 -8.785 -23.579 1.00 91.31 176 GLN A CA 1
ATOM 1453 C C . GLN A 1 176 ? 2.550 -8.401 -24.809 1.00 91.31 176 GLN A C 1
ATOM 1455 O O . GLN A 1 176 ? 1.716 -9.177 -25.270 1.00 91.31 176 GLN A O 1
ATOM 1460 N N . GLU A 1 177 ? 2.760 -7.204 -25.356 1.00 94.06 177 GLU A N 1
ATOM 1461 C CA . GLU A 1 177 ? 2.036 -6.743 -26.542 1.00 94.06 177 GLU A CA 1
ATOM 1462 C C . GLU A 1 177 ? 2.393 -7.562 -27.790 1.00 94.06 177 GLU A C 1
ATOM 1464 O O . GLU A 1 177 ? 1.499 -7.959 -28.542 1.00 94.06 177 GLU A O 1
ATOM 1469 N N . ILE A 1 178 ? 3.680 -7.870 -27.983 1.00 95.56 178 ILE A N 1
ATOM 1470 C CA . ILE A 1 178 ? 4.138 -8.755 -29.060 1.00 95.56 178 ILE A CA 1
ATOM 1471 C C . ILE A 1 178 ? 3.526 -10.146 -28.902 1.00 95.56 178 ILE A C 1
ATOM 1473 O O . ILE A 1 178 ? 3.005 -10.689 -29.873 1.00 95.56 178 ILE A O 1
ATOM 1477 N N . GLU A 1 179 ? 3.560 -10.717 -27.697 1.00 93.69 179 GLU A N 1
ATOM 1478 C CA . GLU A 1 179 ? 2.996 -12.039 -27.414 1.00 93.69 179 GLU A CA 1
ATOM 1479 C C . GLU A 1 179 ? 1.509 -12.097 -27.762 1.00 93.69 179 GLU A C 1
ATOM 1481 O O . GLU A 1 179 ? 1.083 -13.003 -28.477 1.00 93.69 179 GLU A O 1
ATOM 1486 N N . LEU A 1 180 ? 0.729 -11.101 -27.333 1.00 95.25 180 LEU A N 1
ATOM 1487 C CA . LEU A 1 180 ? -0.699 -11.012 -27.643 1.00 95.25 180 LEU A CA 1
ATOM 1488 C C . LEU A 1 180 ? -0.962 -10.855 -29.142 1.00 95.25 180 LEU A C 1
ATOM 1490 O O . LEU A 1 180 ? -1.882 -11.475 -29.679 1.00 95.25 180 LEU A O 1
ATOM 1494 N N . ARG A 1 181 ? -0.162 -10.036 -29.832 1.00 97.00 181 ARG A N 1
ATOM 1495 C CA . ARG A 1 181 ? -0.275 -9.855 -31.281 1.00 97.00 181 ARG A CA 1
ATOM 1496 C C . ARG A 1 181 ? 0.011 -11.158 -32.025 1.00 97.00 181 ARG A C 1
ATOM 1498 O O . ARG A 1 181 ? -0.794 -11.568 -32.854 1.00 97.00 181 ARG A O 1
ATOM 1505 N N . VAL A 1 182 ? 1.119 -11.818 -31.699 1.00 97.25 182 VAL A N 1
ATOM 1506 C CA . VAL A 1 182 ? 1.515 -13.091 -32.311 1.00 97.25 182 VAL A CA 1
ATOM 1507 C C . VAL A 1 182 ? 0.498 -14.187 -31.996 1.00 97.25 182 VAL A C 1
ATOM 1509 O O . VAL A 1 182 ? 0.180 -14.985 -32.872 1.00 97.25 182 VAL A O 1
ATOM 1512 N N . ALA A 1 183 ? -0.044 -14.233 -30.775 1.00 96.56 183 ALA A N 1
ATOM 1513 C CA . ALA A 1 183 ? -1.090 -15.184 -30.401 1.00 96.56 183 ALA A CA 1
ATOM 1514 C C . ALA A 1 183 ? -2.347 -15.002 -31.260 1.00 96.56 183 ALA A C 1
ATOM 1516 O O . ALA A 1 183 ? -2.837 -15.975 -31.828 1.00 96.56 183 ALA A O 1
ATOM 1517 N N . ARG A 1 184 ? -2.801 -13.755 -31.435 1.00 96.38 184 ARG A N 1
ATOM 1518 C CA . ARG A 1 184 ? -3.933 -13.422 -32.309 1.00 96.38 184 ARG A CA 1
ATOM 1519 C C . ARG A 1 184 ? -3.673 -13.833 -33.758 1.00 96.38 184 ARG A C 1
ATOM 1521 O O . ARG A 1 184 ? -4.536 -14.431 -34.387 1.00 96.38 184 ARG A O 1
ATOM 1528 N N . GLU A 1 185 ? -2.493 -13.522 -34.294 1.00 96.44 185 GLU A N 1
ATOM 1529 C CA . GLU A 1 185 ? -2.114 -13.903 -35.661 1.00 96.44 185 GLU A CA 1
ATOM 1530 C C . GLU A 1 185 ? -2.100 -15.435 -35.824 1.00 96.44 185 GLU A C 1
ATOM 1532 O O . GLU A 1 185 ? -2.668 -15.962 -36.778 1.00 96.44 185 GLU A O 1
ATOM 1537 N N . ARG A 1 186 ? -1.529 -16.172 -34.862 1.00 94.19 186 ARG A N 1
ATOM 1538 C CA . ARG A 1 186 ? -1.519 -17.645 -34.861 1.00 94.19 186 ARG A CA 1
ATOM 1539 C C . ARG A 1 186 ? -2.920 -18.248 -34.792 1.00 94.19 186 ARG A C 1
ATOM 1541 O O . ARG A 1 186 ? -3.168 -19.233 -35.478 1.00 94.19 186 ARG A O 1
ATOM 1548 N N . GLU A 1 187 ? -3.812 -17.671 -33.995 1.00 94.62 187 GLU A N 1
ATOM 1549 C CA . GLU A 1 187 ? -5.209 -18.105 -33.879 1.00 94.62 187 GLU A CA 1
ATOM 1550 C C . GLU A 1 187 ? -5.990 -17.875 -35.182 1.00 94.62 187 GLU A C 1
ATOM 1552 O O . GLU A 1 187 ? -6.720 -18.751 -35.645 1.00 94.62 187 GLU A O 1
ATOM 1557 N N . LEU A 1 188 ? -5.784 -16.735 -35.846 1.00 93.62 188 LEU A N 1
ATOM 1558 C CA . LEU A 1 188 ? -6.365 -16.482 -37.169 1.00 93.62 188 LEU A CA 1
ATOM 1559 C C . LEU A 1 188 ? -5.848 -17.485 -38.212 1.00 93.62 188 LEU A C 1
ATOM 1561 O O . LEU A 1 188 ? -6.621 -18.000 -39.014 1.00 93.62 188 LEU A O 1
ATOM 1565 N N . HIS A 1 189 ? -4.555 -17.812 -38.187 1.00 91.19 189 HIS A N 1
ATOM 1566 C CA . HIS A 1 189 ? -3.997 -18.814 -39.096 1.00 91.19 189 HIS A CA 1
ATOM 1567 C C . HIS A 1 189 ? -4.489 -20.238 -38.797 1.00 91.19 189 HIS A C 1
ATOM 1569 O O . HIS A 1 189 ? -4.768 -20.986 -39.734 1.00 91.19 189 HIS A O 1
ATOM 1575 N N . SER A 1 190 ? -4.620 -20.624 -37.523 1.00 90.56 190 SER A N 1
ATOM 1576 C CA . SER A 1 190 ? -5.094 -21.962 -37.149 1.00 90.56 190 SER A CA 1
ATOM 1577 C C . SER A 1 190 ? -6.575 -22.164 -37.463 1.00 90.56 190 SER A C 1
ATOM 1579 O O . SER A 1 190 ? -6.956 -23.233 -37.934 1.00 90.56 190 SER A O 1
ATOM 1581 N N . THR A 1 191 ? -7.407 -21.141 -37.255 1.00 87.69 191 THR A N 1
ATOM 1582 C CA . THR A 1 191 ? -8.842 -21.192 -37.573 1.00 87.69 191 THR A CA 1
ATOM 1583 C C . THR A 1 191 ? -9.081 -21.334 -39.073 1.00 87.69 191 THR A C 1
ATOM 1585 O O . THR A 1 191 ? -9.821 -22.228 -39.472 1.00 87.69 191 THR A O 1
ATOM 1588 N N . VAL A 1 192 ? -8.388 -20.549 -39.908 1.00 86.00 192 VAL A N 1
ATOM 1589 C CA . VAL A 1 192 ? -8.466 -20.671 -41.376 1.00 86.00 192 VAL A CA 1
ATOM 1590 C C . VAL A 1 192 ? -8.044 -22.068 -41.844 1.00 86.00 192 VAL A C 1
ATOM 1592 O O . VAL A 1 192 ? -8.719 -22.664 -42.682 1.00 86.00 192 VAL A O 1
ATOM 1595 N N . ALA A 1 193 ? -6.973 -22.623 -41.269 1.00 74.88 193 ALA A N 1
ATOM 1596 C CA . ALA A 1 193 ? -6.498 -23.967 -41.601 1.00 74.88 193 ALA A CA 1
ATOM 1597 C C . ALA A 1 193 ? -7.452 -25.091 -41.155 1.00 74.88 193 ALA A C 1
ATOM 1599 O O . ALA A 1 193 ? -7.437 -26.157 -41.754 1.00 74.88 193 ALA A O 1
ATOM 1600 N N . SER A 1 194 ? -8.271 -24.873 -40.120 1.00 69.69 194 SER A N 1
ATOM 1601 C CA . SER A 1 194 ? -9.265 -25.851 -39.653 1.00 69.69 194 SER A CA 1
ATOM 1602 C C . SER A 1 194 ? -10.573 -25.815 -40.450 1.00 69.69 194 SER A C 1
ATOM 1604 O O . SER A 1 194 ? -11.368 -26.746 -40.340 1.00 69.69 194 SER A O 1
ATOM 1606 N N . THR A 1 195 ? -10.839 -24.728 -41.179 1.00 68.75 195 THR A N 1
ATOM 1607 C CA . THR A 1 195 ? -12.060 -24.553 -41.986 1.00 68.75 195 THR A CA 1
ATOM 1608 C C . THR A 1 195 ? -11.935 -25.023 -43.438 1.00 68.75 195 THR A C 1
ATOM 1610 O O . THR A 1 195 ? -12.953 -25.089 -44.125 1.00 68.75 195 THR A O 1
ATOM 1613 N N . ALA A 1 196 ? -10.716 -25.314 -43.898 1.00 55.56 196 ALA A N 1
ATOM 1614 C CA . ALA A 1 196 ? -10.406 -25.832 -45.232 1.00 55.56 196 ALA A CA 1
ATOM 1615 C C . ALA A 1 196 ? -10.274 -27.361 -45.212 1.00 55.56 196 ALA A C 1
ATOM 1617 O O . ALA A 1 196 ? -10.686 -27.986 -46.214 1.00 55.56 196 ALA A O 1
#

Foldseek 3Di:
DDDDDCCVLCVLVVQVVCVVVVVDVDRDPCNVVCVVPHDDDDDDQDFDDDPDDDPDPVCRSPDDDDDDPLVVVLVVQCVVPVCLVVDDDDPDDDPVCLVVQDDLPDFLAQDDDDPDPVSVVVNVVNVVSCVSNVVDDLGSVSLSSNLVCCCPPVVDDSVVSNVRSVVSSVNRVVVVVVVVVVVVVVVVVVVVVVVD

Radius of gyration: 29.63 Å; Cα contacts (8 Å, |Δi|>4): 104; chains: 1; bounding box: 61×49×91 Å

Organism: NCBI:txid286661

Mean predicted aligned error: 7.71 Å

Nearest PDB structures (foldseek):
  6ywx-assembly1_UU  TM=8.358E-01  e=8.134E-10  Neurospora crassa OR74A
  8d8l-assembly1_U  TM=7.907E-01  e=1.810E-08  Saccharomyces cerevisiae

Secondary structure (DSSP, 8-state):
-PPP--TTTTHHHHHHHHHHTTSSSS--TTHHHHHHSPPPP-S--PPPP-SS----GGGTTSPP----HHHHHHHHHHHH-GGGGGS------SSS-HHHH--TTS-SSPPPP-S-HHHHHHHHHHHHHHHHTTT---SHHHHHHHHHHIIIII---HHHHHHHHHHHHHHHHHHHHHHHHHHHHHHHHHHHHHH-